Protein AF-A0A350CSB0-F1 (afdb_monomer_lite)

Radius of gyration: 16.74 Å; chains: 1; bounding box: 43×42×42 Å

Secondary structure (DSSP, 8-state):
-------S--EEEEE------S---S-EEEEE---EETTEE-----TT-----TT-----EEGGGSTT--SGGGEEEEEE---SSTT-EEEEEEEEEEEEETTTTEEEEEE--SS-EEEEP-SSSS--TT-EEEPPHHHHHHHHHH-SSGGGEEEEEEEEE-TT---SS-EEEEEEE--TT---------------

pLDDT: mean 72.37, std 17.71, range [29.88, 95.25]

Foldseek 3Di:
DADDPPPDAPFQKWFDDPDDDPPQVDFRKAWADADDDQVDGDTDDDPPDDDGDPPMDGDKDFLVRAPPAPAQQQKKKAKWAAQQDFPDKWWWQKKKKKKAFQVPRDIDMDIDPDHIDIQGDRHYRTDDRVRIGHQDPVRSVVRRVVCVDRRRIMMIMMTTTDPDGRGPGIMTMHMHGHDPPDDDDDDDDDPDDDDD

Structure (mmCIF, N/CA/C/O backbone):
data_AF-A0A350CSB0-F1
#
_entry.id   AF-A0A350CSB0-F1
#
loop_
_atom_site.group_PDB
_atom_site.id
_atom_site.type_symbol
_atom_site.label_atom_id
_atom_site.label_alt_id
_atom_site.label_comp_id
_atom_site.label_asym_id
_atom_site.label_entity_id
_atom_site.label_seq_id
_atom_site.pdbx_PDB_ins_code
_atom_site.Cartn_x
_atom_site.Cartn_y
_atom_site.Cartn_z
_atom_site.occupancy
_atom_site.B_iso_or_equiv
_atom_site.auth_seq_id
_atom_site.auth_comp_id
_atom_site.auth_asym_id
_atom_site.auth_atom_id
_atom_site.pdbx_PDB_model_num
ATOM 1 N N . MET A 1 1 ? 0.607 -15.460 -20.357 1.00 30.78 1 MET A N 1
ATOM 2 C CA . MET A 1 1 ? -0.547 -15.183 -21.255 1.00 30.78 1 MET A CA 1
ATOM 3 C C . MET A 1 1 ? -0.719 -13.671 -21.294 1.00 30.78 1 MET A C 1
ATOM 5 O O . MET A 1 1 ? -0.307 -13.066 -20.316 1.00 30.78 1 MET A O 1
ATOM 9 N N . PRO A 1 2 ? -1.278 -13.043 -22.344 1.00 37.94 2 PRO A N 1
ATOM 10 C CA . PRO A 1 2 ? -1.531 -11.603 -22.299 1.00 37.94 2 PRO A CA 1
ATOM 11 C C . PRO A 1 2 ? -2.512 -11.277 -21.167 1.00 37.94 2 PRO A C 1
ATOM 13 O O . PRO A 1 2 ? -3.558 -11.923 -21.050 1.00 37.94 2 PRO A O 1
ATOM 16 N N . GLY A 1 3 ? -2.157 -10.301 -20.333 1.00 40.56 3 GLY A N 1
ATOM 17 C CA . GLY A 1 3 ? -2.907 -9.980 -19.125 1.00 40.56 3 GLY A CA 1
ATOM 18 C C . GLY A 1 3 ? -4.316 -9.465 -19.398 1.00 40.56 3 GLY A C 1
ATOM 19 O O . GLY A 1 3 ? -4.511 -8.479 -20.109 1.00 40.56 3 GLY A O 1
ATOM 20 N N . THR A 1 4 ? -5.311 -10.126 -18.805 1.00 40.09 4 THR A N 1
ATOM 21 C CA . THR A 1 4 ? -6.691 -9.637 -18.749 1.00 40.09 4 THR A CA 1
ATOM 22 C C . THR A 1 4 ? -6.862 -8.855 -17.451 1.00 40.09 4 THR A C 1
ATOM 24 O O . THR A 1 4 ? -6.935 -9.468 -16.384 1.00 40.09 4 THR A O 1
ATOM 27 N N . GLY A 1 5 ? -6.900 -7.521 -17.536 1.00 45.19 5 GLY A N 1
ATOM 28 C CA . GLY A 1 5 ? -6.952 -6.641 -16.362 1.00 45.19 5 GLY A CA 1
ATOM 29 C C . GLY A 1 5 ? -8.033 -7.040 -15.346 1.00 45.19 5 GLY A C 1
ATOM 30 O O . GLY A 1 5 ? -9.129 -7.458 -15.726 1.00 45.19 5 GLY A O 1
ATOM 31 N N . LEU A 1 6 ? -7.723 -6.890 -14.053 1.00 50.94 6 LEU A N 1
ATOM 32 C CA . LEU A 1 6 ? -8.398 -7.524 -12.899 1.00 50.94 6 LEU A CA 1
ATOM 33 C C . LEU A 1 6 ? -9.885 -7.150 -12.662 1.00 50.94 6 LEU A C 1
ATOM 35 O O . LEU A 1 6 ? -10.471 -7.500 -11.636 1.00 50.94 6 LEU A O 1
ATOM 39 N N . GLY A 1 7 ? -10.523 -6.425 -13.579 1.00 51.19 7 GLY A N 1
ATOM 40 C CA . GLY A 1 7 ? -11.875 -5.899 -13.413 1.00 51.19 7 GLY A CA 1
ATOM 41 C C . GLY A 1 7 ? -11.943 -4.785 -12.362 1.00 51.19 7 GLY A C 1
ATOM 42 O O . GLY A 1 7 ? -10.999 -4.025 -12.157 1.00 51.19 7 GLY A O 1
ATOM 43 N N . ARG A 1 8 ? -13.097 -4.644 -11.699 1.00 53.12 8 ARG A N 1
ATOM 44 C CA . ARG A 1 8 ? -13.330 -3.609 -10.675 1.00 53.12 8 ARG A CA 1
ATOM 45 C C . ARG A 1 8 ? -12.780 -4.023 -9.303 1.00 53.12 8 ARG A C 1
ATOM 47 O O . ARG A 1 8 ? -13.553 -4.301 -8.387 1.00 53.12 8 ARG A O 1
ATOM 54 N N . VAL A 1 9 ? -11.458 -4.022 -9.153 1.00 64.00 9 VAL A N 1
ATOM 55 C CA . VAL A 1 9 ? -10.794 -4.135 -7.841 1.00 64.00 9 VAL A CA 1
ATOM 56 C C . VAL A 1 9 ? -10.877 -2.797 -7.084 1.00 64.00 9 VAL A C 1
ATOM 58 O O . VAL A 1 9 ? -10.983 -1.724 -7.686 1.00 64.00 9 VAL A O 1
ATOM 61 N N . LYS A 1 10 ? -10.866 -2.844 -5.745 1.00 69.06 10 LYS A N 1
ATOM 62 C CA . LYS A 1 10 ? -10.732 -1.661 -4.878 1.00 69.06 10 LYS A CA 1
ATOM 63 C C . LYS A 1 10 ? -9.260 -1.222 -4.817 1.00 69.06 10 LYS A C 1
ATOM 65 O O . LYS A 1 10 ? -8.537 -1.563 -3.888 1.00 69.06 10 LYS A O 1
ATOM 70 N N . THR A 1 11 ? -8.825 -0.496 -5.841 1.00 78.62 11 THR A N 1
ATOM 71 C CA . THR A 1 11 ? -7.496 0.131 -5.919 1.00 78.62 11 THR A CA 1
ATOM 72 C C . THR A 1 11 ? -7.368 1.273 -4.907 1.00 78.62 11 THR A C 1
ATOM 74 O O . THR A 1 11 ? -8.250 2.131 -4.867 1.00 78.62 11 THR A O 1
ATOM 77 N N . LEU A 1 12 ? -6.288 1.294 -4.118 1.00 82.44 12 LEU A N 1
ATOM 78 C CA . LEU A 1 12 ? -5.948 2.391 -3.200 1.00 82.44 12 LEU A CA 1
ATOM 79 C C . LEU A 1 12 ? -5.405 3.608 -3.951 1.00 82.44 12 LEU A C 1
ATOM 81 O O . LEU A 1 12 ? -5.842 4.728 -3.704 1.00 82.44 12 LEU A O 1
ATOM 85 N N . VAL A 1 13 ? -4.461 3.380 -4.864 1.00 79.69 13 VAL A N 1
ATOM 86 C CA . VAL A 1 13 ? -3.856 4.420 -5.699 1.00 79.69 13 VAL A CA 1
ATOM 87 C C . VAL A 1 13 ? -3.491 3.856 -7.068 1.00 79.69 13 VAL A C 1
ATOM 89 O O . VAL A 1 13 ? -3.050 2.709 -7.186 1.00 79.69 13 VAL A O 1
ATOM 92 N N . THR A 1 14 ? -3.705 4.668 -8.100 1.00 78.00 14 THR A N 1
ATOM 93 C CA . THR A 1 14 ? -3.160 4.468 -9.446 1.00 78.00 14 THR A CA 1
ATOM 94 C C . THR A 1 14 ? -2.087 5.519 -9.708 1.00 78.00 14 THR A C 1
ATOM 96 O O . THR A 1 14 ? -2.353 6.698 -9.469 1.00 78.00 14 THR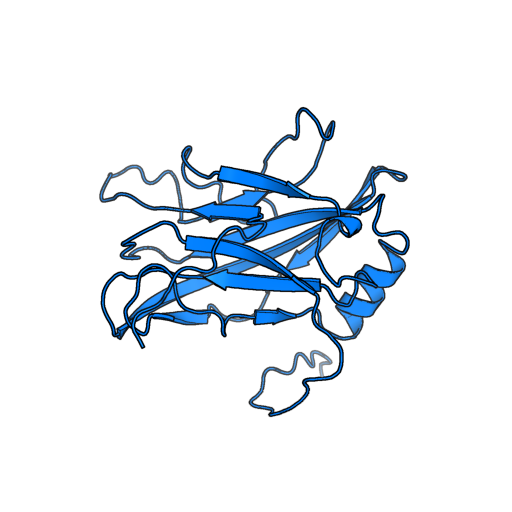 A O 1
ATOM 99 N N . ILE A 1 15 ? -0.930 5.115 -10.222 1.00 74.94 15 ILE A N 1
ATOM 100 C CA . ILE A 1 15 ? 0.161 6.002 -10.662 1.00 74.94 15 ILE A CA 1
ATOM 101 C C . ILE A 1 15 ? 0.259 5.877 -12.184 1.00 74.94 15 ILE A C 1
ATOM 103 O O . ILE A 1 15 ? -0.042 4.812 -12.704 1.00 74.94 15 ILE A O 1
ATOM 107 N N . GLN A 1 16 ? 0.619 6.940 -12.902 1.00 69.38 16 GLN A N 1
ATOM 108 C CA . GLN A 1 16 ? 0.976 6.848 -14.320 1.00 69.38 16 GLN A CA 1
ATOM 109 C C . GLN A 1 16 ? 1.928 7.995 -14.681 1.00 69.38 16 GLN A C 1
ATOM 111 O O . GLN A 1 16 ? 1.474 9.131 -14.808 1.00 69.38 16 GLN A O 1
ATOM 116 N N . ASP A 1 17 ? 3.216 7.719 -14.899 1.00 61.19 17 ASP A N 1
ATOM 117 C CA . ASP A 1 17 ? 4.075 8.669 -15.624 1.00 61.19 17 ASP A CA 1
ATOM 118 C C . ASP A 1 17 ? 3.667 8.704 -17.111 1.00 61.19 17 ASP A C 1
ATOM 120 O O . ASP A 1 17 ? 3.417 7.671 -17.736 1.00 61.19 17 ASP A O 1
ATOM 124 N N . ASN A 1 18 ? 3.570 9.917 -17.659 1.00 53.59 18 ASN A N 1
ATOM 125 C CA . ASN A 1 18 ? 3.280 10.223 -19.062 1.00 53.59 18 ASN A CA 1
ATOM 126 C C . ASN A 1 18 ? 4.346 11.152 -19.706 1.00 53.59 18 ASN A C 1
ATOM 128 O O . ASN A 1 18 ? 4.102 11.727 -20.770 1.00 53.59 18 ASN A O 1
ATOM 132 N N . GLY A 1 19 ? 5.546 11.253 -19.121 1.00 53.72 19 GLY A N 1
ATOM 133 C CA . GLY A 1 19 ? 6.808 11.368 -19.860 1.00 53.72 19 GLY A CA 1
ATOM 134 C C . GLY A 1 19 ? 7.591 12.696 -19.832 1.00 53.72 19 GLY A C 1
ATOM 135 O O . GLY A 1 19 ? 7.071 13.786 -20.061 1.00 53.72 19 GLY A O 1
ATOM 136 N N . ASN A 1 20 ? 8.920 12.546 -19.733 1.00 49.69 20 ASN A N 1
ATOM 137 C CA . ASN A 1 20 ? 9.981 13.364 -20.358 1.00 49.69 20 ASN A CA 1
ATOM 138 C C . ASN A 1 20 ? 10.029 14.894 -20.108 1.00 49.69 20 ASN A C 1
ATOM 140 O O . ASN A 1 20 ? 10.661 15.622 -20.880 1.00 49.69 20 ASN A O 1
ATOM 144 N N . GLY A 1 21 ? 9.428 15.409 -19.033 1.00 50.56 21 GLY A N 1
ATOM 145 C CA . GLY A 1 21 ? 9.598 16.803 -18.597 1.00 50.56 21 GLY A CA 1
ATOM 146 C C . GLY A 1 21 ? 10.855 17.023 -17.742 1.00 50.56 21 GLY A C 1
ATOM 147 O O . GLY A 1 21 ? 11.188 16.196 -16.905 1.00 50.56 21 GLY A O 1
ATOM 148 N N . SER A 1 22 ? 11.532 18.176 -17.861 1.00 46.16 22 SER A N 1
ATOM 149 C CA . SER A 1 22 ? 12.691 18.536 -17.007 1.00 46.16 22 SER A CA 1
ATOM 150 C C . SER A 1 22 ? 12.302 19.062 -15.608 1.00 46.16 22 SER A C 1
ATOM 152 O O . SER A 1 22 ? 13.009 19.896 -15.036 1.00 46.16 22 SER A O 1
ATOM 154 N N . ARG A 1 23 ? 11.119 18.664 -15.145 1.00 51.00 23 ARG A N 1
ATOM 155 C CA . ARG A 1 23 ? 10.454 18.976 -13.879 1.00 51.00 23 ARG A CA 1
ATOM 156 C C . ARG A 1 23 ? 9.514 17.804 -13.608 1.00 51.00 23 ARG A C 1
ATOM 158 O O . ARG A 1 23 ? 8.378 17.822 -14.079 1.00 51.00 23 ARG A O 1
ATOM 165 N N . GLN A 1 24 ? 10.060 16.733 -13.034 1.00 51.62 24 GLN A N 1
ATOM 166 C CA . GLN A 1 24 ? 9.300 15.527 -12.679 1.00 51.62 24 GLN A CA 1
ATOM 167 C C . GLN A 1 24 ? 8.699 15.644 -11.270 1.00 51.62 24 GLN A C 1
ATOM 169 O O . GLN A 1 24 ? 7.705 14.986 -10.990 1.00 51.62 24 GLN A O 1
ATOM 174 N N . ASP A 1 25 ? 9.280 16.515 -10.438 1.00 46.00 25 ASP A N 1
ATOM 175 C CA . ASP A 1 25 ? 8.728 17.193 -9.264 1.00 46.00 25 ASP A CA 1
ATOM 176 C C . ASP A 1 25 ? 7.936 16.322 -8.237 1.00 46.00 25 ASP A C 1
ATOM 178 O O . ASP A 1 25 ? 6.969 16.823 -7.663 1.00 46.00 25 ASP A O 1
ATOM 182 N N . ASP A 1 26 ? 8.253 15.061 -7.888 1.00 46.19 26 ASP A N 1
ATOM 183 C CA . ASP A 1 26 ? 9.333 14.126 -8.288 1.00 46.19 26 ASP A CA 1
ATOM 184 C C . ASP A 1 26 ? 8.954 12.658 -7.925 1.00 46.19 26 ASP A C 1
ATOM 186 O O . ASP A 1 26 ? 8.216 12.439 -6.964 1.00 46.19 26 ASP A O 1
ATOM 190 N N . LEU A 1 27 ? 9.542 11.669 -8.632 1.00 53.94 27 LEU A N 1
ATOM 191 C CA . LEU A 1 27 ? 9.421 10.193 -8.466 1.00 53.94 27 LEU A CA 1
ATOM 192 C C . LEU A 1 27 ? 8.019 9.593 -8.718 1.00 53.94 27 LEU A C 1
ATOM 194 O O . LEU A 1 27 ? 7.001 10.144 -8.302 1.00 53.94 27 LEU A O 1
ATOM 198 N N . GLU A 1 28 ? 7.964 8.410 -9.346 1.00 65.25 28 GLU A N 1
ATOM 199 C CA . GLU A 1 28 ? 6.720 7.660 -9.596 1.00 65.25 28 GLU A CA 1
ATOM 200 C C . GLU A 1 28 ? 6.114 7.140 -8.299 1.00 65.25 28 GLU A C 1
ATOM 202 O O . GLU A 1 28 ? 6.297 5.989 -7.911 1.00 65.25 28 GLU A O 1
ATOM 207 N N . SER A 1 29 ? 5.413 8.020 -7.603 1.00 68.25 29 SER A N 1
ATOM 208 C CA . SER A 1 29 ? 4.981 7.812 -6.236 1.00 68.25 29 SER A CA 1
ATOM 209 C C . SER A 1 29 ? 3.490 8.082 -6.103 1.00 68.25 29 SER A C 1
ATOM 211 O O . SER A 1 29 ? 2.919 8.999 -6.692 1.00 68.25 29 SER A O 1
ATOM 213 N N . GLY A 1 30 ? 2.822 7.230 -5.339 1.00 76.94 30 GLY A N 1
ATOM 214 C CA . GLY A 1 30 ? 1.379 7.276 -5.175 1.00 76.94 30 GLY A CA 1
ATOM 215 C C . GLY A 1 30 ? 1.046 6.874 -3.763 1.00 76.94 30 GLY A C 1
ATOM 216 O O . GLY A 1 30 ? 1.479 5.822 -3.301 1.00 76.94 30 GLY A O 1
ATOM 217 N N . CYS A 1 31 ? 0.304 7.720 -3.058 1.00 79.12 31 CYS A N 1
ATOM 218 C CA . CYS A 1 31 ? 0.114 7.566 -1.630 1.00 79.12 31 CYS A CA 1
ATOM 219 C C . CYS A 1 31 ? -1.275 8.033 -1.191 1.00 79.12 31 CYS A C 1
ATOM 221 O O . CYS A 1 31 ? -1.760 9.111 -1.536 1.00 79.12 31 CYS A O 1
ATOM 223 N N . VAL A 1 32 ? -1.890 7.237 -0.328 1.00 80.44 32 VAL A N 1
ATOM 224 C CA . VAL A 1 32 ? -3.122 7.578 0.362 1.00 80.44 32 VAL A CA 1
ATOM 225 C C . VAL A 1 32 ? -2.932 7.337 1.852 1.00 80.44 32 VAL A C 1
ATOM 227 O O . VAL A 1 32 ? -2.892 6.209 2.323 1.00 80.44 32 VAL A O 1
ATOM 230 N N . THR A 1 33 ? -2.842 8.425 2.608 1.00 76.12 33 THR A N 1
ATOM 231 C CA . THR A 1 33 ? -2.940 8.417 4.070 1.00 76.12 33 THR A CA 1
ATOM 232 C C . THR A 1 33 ? -4.291 9.005 4.462 1.00 76.12 33 THR A C 1
ATOM 234 O O . THR A 1 33 ? -4.744 9.968 3.847 1.00 76.12 33 THR A O 1
ATOM 237 N N . TYR A 1 34 ? -4.936 8.457 5.493 1.00 74.19 34 TYR A N 1
ATOM 238 C CA . TYR A 1 34 ? -6.116 9.085 6.081 1.00 74.19 34 TYR A CA 1
ATOM 239 C C . TYR A 1 34 ? -5.731 10.103 7.159 1.00 74.19 34 TYR A C 1
ATOM 241 O O . TYR A 1 34 ? -5.068 9.759 8.139 1.00 74.19 34 TYR A O 1
ATOM 249 N N . ALA A 1 35 ? -6.240 11.325 7.018 1.00 66.56 35 ALA A N 1
ATOM 250 C CA . ALA A 1 35 ? -6.515 12.238 8.122 1.00 66.56 35 ALA A CA 1
ATOM 251 C C . ALA A 1 35 ? -7.716 13.134 7.753 1.00 66.56 35 ALA A C 1
ATOM 253 O O . ALA A 1 35 ? -7.990 13.360 6.571 1.00 66.56 35 ALA A O 1
ATOM 254 N N . GLY A 1 36 ? -8.449 13.621 8.761 1.00 63.50 36 GLY A N 1
ATOM 255 C CA . GLY A 1 36 ? -9.660 14.435 8.578 1.00 63.50 36 GLY A CA 1
ATOM 256 C C . GLY A 1 36 ? -10.968 13.634 8.653 1.00 63.50 36 GLY A C 1
ATOM 257 O O . GLY A 1 36 ? -11.142 12.811 9.554 1.00 63.50 36 GLY A O 1
ATOM 258 N N . ASP A 1 37 ? -11.898 13.914 7.733 1.00 67.25 37 ASP A N 1
ATOM 259 C CA . ASP A 1 37 ? -13.206 13.246 7.577 1.00 67.25 37 ASP A CA 1
ATOM 260 C C . ASP A 1 37 ? -13.182 12.292 6.367 1.00 67.25 37 ASP A C 1
ATOM 262 O O . ASP A 1 37 ? -12.592 12.607 5.335 1.00 67.25 37 ASP A O 1
ATOM 266 N N . LEU A 1 38 ? -13.901 11.168 6.447 1.00 67.00 38 LEU A N 1
ATOM 267 C CA . LEU A 1 38 ? -14.095 10.188 5.367 1.00 67.00 38 LEU A CA 1
ATOM 268 C C . LEU A 1 38 ? -14.631 10.810 4.071 1.00 67.00 38 LEU A C 1
ATOM 270 O O . LEU A 1 38 ? -14.401 10.268 2.992 1.00 67.00 38 LEU A O 1
ATOM 274 N N . LYS A 1 39 ? -15.340 11.940 4.159 1.00 68.44 39 LYS A N 1
ATOM 275 C CA . LYS A 1 39 ? -15.881 12.665 2.997 1.00 68.44 39 LYS A CA 1
ATOM 276 C C . LYS A 1 39 ? -14.904 13.666 2.377 1.00 68.44 39 LYS A C 1
ATOM 278 O O . LYS A 1 39 ? -15.142 14.110 1.258 1.00 68.44 39 LYS A O 1
ATOM 283 N N . SER A 1 40 ? -13.857 14.053 3.102 1.00 66.19 40 SER A N 1
ATOM 284 C CA . SER A 1 40 ? -12.862 15.043 2.677 1.00 66.19 40 SER A CA 1
ATOM 285 C C . SER A 1 40 ? -11.483 14.683 3.248 1.00 66.19 40 SER A C 1
ATOM 287 O O . SER A 1 40 ? -10.952 15.420 4.086 1.00 66.19 40 SER A O 1
ATOM 289 N N . PRO A 1 41 ? -10.915 13.538 2.838 1.00 67.38 41 PRO A N 1
ATOM 290 C CA . PRO A 1 41 ? -9.616 13.085 3.315 1.00 67.38 41 PRO A CA 1
ATOM 291 C C . PRO A 1 41 ? -8.489 14.008 2.841 1.00 67.38 41 PRO A C 1
ATOM 293 O O . PRO A 1 41 ? -8.489 14.465 1.698 1.00 67.38 41 PRO A O 1
ATOM 296 N N . SER A 1 42 ? -7.492 14.242 3.694 1.00 68.50 42 SER A N 1
ATOM 297 C CA . SER A 1 42 ? -6.236 14.866 3.269 1.00 68.50 42 SER A CA 1
ATOM 298 C C . SER A 1 42 ? -5.245 13.801 2.800 1.00 68.50 42 SER A C 1
ATOM 300 O O . SER A 1 42 ? -4.787 12.998 3.613 1.00 68.50 42 SER A O 1
ATOM 302 N N . PHE A 1 43 ? -4.873 13.821 1.522 1.00 73.31 43 PHE A N 1
ATOM 303 C CA . PHE A 1 43 ? -3.822 12.954 0.992 1.00 73.31 43 PHE A CA 1
ATOM 304 C C . PHE A 1 43 ? -2.446 13.582 1.233 1.00 73.31 43 PHE A C 1
ATOM 306 O O . PHE A 1 43 ? -2.227 14.751 0.922 1.00 73.31 43 PHE A O 1
ATOM 313 N N . ALA A 1 44 ? -1.530 12.807 1.809 1.00 74.81 44 ALA A N 1
ATOM 314 C CA . ALA A 1 44 ? -0.141 13.187 2.024 1.00 74.81 44 ALA A CA 1
ATOM 315 C C . ALA A 1 44 ? 0.726 11.926 2.030 1.00 74.81 44 ALA A C 1
ATOM 317 O O . ALA A 1 44 ? 0.323 10.904 2.593 1.00 74.81 44 ALA A O 1
ATOM 318 N N . CYS A 1 45 ? 1.915 12.007 1.439 1.00 75.88 45 CYS A N 1
ATOM 319 C CA . CYS A 1 45 ? 2.860 10.899 1.454 1.00 75.88 45 CYS A CA 1
ATOM 320 C C . CYS A 1 45 ? 3.596 10.835 2.787 1.00 75.88 45 CYS A C 1
ATOM 322 O O . CYS A 1 45 ? 3.753 11.836 3.488 1.00 75.88 45 CYS A O 1
ATOM 324 N N . GLN A 1 46 ? 3.944 9.620 3.190 1.00 77.38 46 GLN A N 1
ATOM 325 C CA . GLN A 1 46 ? 4.523 9.270 4.483 1.00 77.38 46 GLN A CA 1
ATOM 326 C C . GLN A 1 46 ? 5.665 8.276 4.240 1.00 77.38 46 GLN A C 1
ATOM 328 O O . GLN A 1 46 ? 5.865 7.849 3.109 1.00 77.38 46 GLN A O 1
ATOM 333 N N . ALA A 1 47 ? 6.403 7.910 5.292 1.00 75.94 47 ALA A N 1
ATOM 334 C CA . ALA A 1 47 ? 7.522 6.965 5.198 1.00 75.94 47 ALA A CA 1
ATOM 335 C C . ALA A 1 47 ? 8.619 7.376 4.189 1.00 75.94 47 ALA A C 1
ATOM 337 O O . ALA A 1 47 ? 9.217 6.531 3.546 1.00 75.94 47 ALA A O 1
ATOM 338 N N . GLY A 1 48 ? 8.886 8.679 4.043 1.00 70.38 48 GLY A N 1
ATOM 339 C CA . GLY A 1 48 ? 9.938 9.185 3.148 1.00 70.38 48 GLY A CA 1
ATOM 340 C C . GLY A 1 48 ? 9.541 9.297 1.673 1.00 70.38 48 GLY A C 1
ATOM 341 O O . GLY A 1 48 ? 10.238 9.993 0.940 1.00 70.38 48 GLY A O 1
ATOM 342 N N . LEU A 1 49 ? 8.407 8.714 1.269 1.00 74.25 49 LEU A N 1
ATOM 343 C CA . LEU A 1 49 ? 7.886 8.820 -0.093 1.00 74.25 49 LEU A CA 1
ATOM 344 C C . LEU A 1 49 ? 7.723 10.270 -0.555 1.00 74.25 49 LEU A C 1
ATOM 346 O O . LEU A 1 49 ? 7.145 11.103 0.158 1.00 74.25 49 LEU A O 1
ATOM 350 N N . ALA A 1 50 ? 8.134 10.523 -1.796 1.00 70.00 50 ALA A N 1
ATOM 351 C CA . ALA A 1 50 ? 7.743 11.723 -2.520 1.00 70.00 50 ALA A CA 1
ATOM 352 C C . ALA A 1 50 ? 6.236 11.710 -2.841 1.00 70.00 50 ALA A C 1
ATOM 354 O O . ALA A 1 50 ? 5.564 10.683 -2.728 1.00 70.00 50 ALA A O 1
ATOM 355 N N . GLY A 1 51 ? 5.694 12.880 -3.183 1.00 61.31 51 GLY A N 1
ATOM 356 C CA . GLY A 1 51 ? 4.324 13.023 -3.668 1.00 61.31 51 GLY A CA 1
ATOM 357 C C . GLY A 1 51 ? 4.307 13.131 -5.180 1.00 61.31 51 GLY A C 1
ATOM 358 O O . GLY A 1 51 ? 4.641 14.191 -5.697 1.00 61.31 51 GLY A O 1
ATOM 359 N N . GLY A 1 52 ? 3.917 12.053 -5.855 1.00 56.91 52 GLY A N 1
ATOM 360 C CA . GLY A 1 52 ? 3.903 11.990 -7.311 1.00 56.91 52 GLY A CA 1
ATOM 361 C C . GLY A 1 52 ? 2.698 12.676 -7.950 1.00 56.91 52 GLY A C 1
ATOM 362 O O . GLY A 1 52 ? 1.924 13.383 -7.299 1.00 56.91 52 GLY A O 1
ATOM 363 N N . ASP A 1 53 ? 2.579 12.471 -9.262 1.00 57.53 53 ASP A N 1
ATOM 364 C CA . ASP A 1 53 ? 1.797 13.311 -10.169 1.00 57.53 53 ASP A CA 1
ATOM 365 C C . ASP A 1 53 ? 0.347 13.596 -9.725 1.00 57.53 53 ASP A C 1
ATOM 367 O O . ASP A 1 53 ? -0.381 12.758 -9.184 1.00 57.53 53 ASP A O 1
ATOM 371 N N . ASN A 1 54 ? -0.114 14.798 -10.076 1.00 51.56 54 ASN A N 1
ATOM 372 C CA . ASN A 1 54 ? -1.452 15.332 -9.829 1.00 51.56 54 ASN A CA 1
ATOM 373 C C . ASN A 1 54 ? -2.586 14.503 -10.471 1.00 51.56 54 ASN A C 1
ATOM 375 O O . ASN A 1 54 ? -3.760 14.809 -10.250 1.00 51.56 54 ASN A O 1
ATOM 379 N N . GLN A 1 55 ? -2.266 13.483 -11.275 1.00 53.62 55 GLN A N 1
ATOM 380 C CA . GLN A 1 55 ? -3.223 12.534 -11.850 1.00 53.62 55 GLN A CA 1
ATOM 381 C C . GLN A 1 55 ? -3.467 11.285 -10.980 1.00 53.62 55 GLN A C 1
ATOM 383 O O . GLN A 1 55 ? -4.354 10.493 -11.307 1.00 53.62 55 GLN A O 1
ATOM 388 N N . ALA A 1 56 ? -2.756 11.111 -9.859 1.00 64.38 56 ALA A N 1
ATOM 389 C CA . ALA A 1 56 ? -2.931 9.961 -8.974 1.00 64.38 56 ALA A CA 1
ATOM 390 C C . ALA A 1 56 ? -4.363 9.861 -8.398 1.00 64.38 56 ALA A C 1
ATOM 392 O O . ALA A 1 56 ? -4.826 10.720 -7.640 1.00 64.38 56 ALA A O 1
ATOM 393 N N . ILE A 1 57 ? -5.081 8.775 -8.717 1.00 70.75 57 ILE A N 1
ATOM 394 C CA . ILE A 1 57 ? -6.454 8.550 -8.235 1.00 70.75 57 ILE A CA 1
ATOM 395 C C . ILE A 1 57 ? -6.412 7.816 -6.895 1.00 70.75 57 ILE A C 1
ATOM 397 O O . ILE A 1 57 ? -6.501 6.589 -6.825 1.00 70.75 57 ILE A O 1
ATOM 401 N N . ASN A 1 58 ? -6.317 8.594 -5.820 1.00 75.56 58 ASN A N 1
ATOM 402 C CA . ASN A 1 58 ? -6.329 8.089 -4.451 1.00 75.56 58 ASN A CA 1
ATOM 403 C C . ASN A 1 58 ? -7.744 7.731 -3.970 1.00 75.56 58 ASN A C 1
ATOM 405 O O . ASN A 1 58 ? -8.709 8.471 -4.186 1.00 75.56 58 ASN A O 1
ATOM 409 N N . ARG A 1 59 ? -7.875 6.596 -3.278 1.00 77.56 59 ARG A N 1
ATOM 410 C CA . ARG A 1 59 ? -9.131 6.100 -2.705 1.00 77.56 59 ARG A CA 1
ATOM 411 C C . ARG A 1 59 ? -8.916 5.497 -1.327 1.00 77.56 59 ARG A C 1
ATOM 413 O O . ARG A 1 59 ? -7.903 4.867 -1.051 1.00 77.56 59 ARG A O 1
ATOM 420 N N . LEU A 1 60 ? -9.928 5.657 -0.485 1.00 79.00 60 LEU A N 1
ATOM 421 C CA . LEU A 1 60 ? -9.976 5.111 0.865 1.00 79.00 60 LEU A CA 1
ATOM 422 C C . LEU A 1 60 ? -11.102 4.097 0.990 1.00 79.00 60 LEU A C 1
ATOM 424 O O . LEU A 1 60 ? -12.174 4.264 0.404 1.00 79.00 60 LEU A O 1
ATOM 428 N N . TYR A 1 61 ? -10.863 3.095 1.827 1.00 84.50 61 TYR A N 1
ATOM 429 C CA . TYR A 1 61 ? -11.822 2.055 2.173 1.00 84.50 61 TYR A CA 1
ATOM 430 C C . TYR A 1 61 ? -11.680 1.702 3.653 1.00 84.50 61 TYR A C 1
ATOM 432 O O . TYR A 1 61 ? -10.608 1.877 4.237 1.00 84.50 61 TYR A O 1
ATOM 440 N N . LEU A 1 62 ? -12.742 1.177 4.262 1.00 90.31 62 LEU A N 1
ATOM 441 C CA . LEU A 1 62 ? -12.619 0.534 5.569 1.00 90.31 62 LEU A CA 1
ATOM 442 C C . LEU A 1 62 ? -11.960 -0.848 5.424 1.00 90.31 62 LEU A C 1
ATOM 444 O O . LEU A 1 62 ? -11.990 -1.465 4.362 1.00 90.31 62 LEU A O 1
ATOM 448 N N . ALA A 1 63 ? -11.414 -1.411 6.495 1.00 90.81 63 ALA A N 1
ATOM 449 C CA . ALA A 1 63 ? -10.942 -2.792 6.461 1.00 90.81 63 ALA A CA 1
ATOM 450 C C . ALA A 1 63 ? -12.125 -3.761 6.232 1.00 90.81 63 ALA A C 1
ATOM 452 O O . ALA A 1 63 ? -12.001 -4.747 5.511 1.00 90.81 63 ALA A O 1
ATOM 453 N N . SER A 1 64 ? -13.320 -3.423 6.738 1.00 91.31 64 SER A N 1
ATOM 454 C CA . SER A 1 64 ? -14.566 -4.161 6.469 1.00 91.31 64 SER A CA 1
ATOM 455 C C . SER A 1 64 ? -15.054 -4.084 5.015 1.00 91.31 64 SER A C 1
ATOM 457 O O . SER A 1 64 ? -15.962 -4.820 4.640 1.00 91.31 64 SER A O 1
ATOM 459 N N . ASP A 1 65 ? -14.496 -3.184 4.201 1.00 89.94 65 ASP A N 1
ATOM 460 C CA . ASP A 1 65 ? -14.813 -3.056 2.776 1.00 89.94 65 ASP A CA 1
ATOM 461 C C . ASP A 1 65 ? -14.053 -4.066 1.896 1.00 89.94 65 ASP A C 1
ATOM 463 O O . ASP A 1 65 ? -14.367 -4.185 0.703 1.00 89.94 65 ASP A O 1
ATOM 467 N N . ILE A 1 66 ? -13.056 -4.763 2.451 1.00 87.62 66 ILE A N 1
ATOM 468 C CA . ILE A 1 66 ? -12.202 -5.721 1.743 1.00 87.62 66 ILE A CA 1
ATOM 469 C C . ILE A 1 66 ? -12.865 -7.101 1.772 1.00 87.62 66 ILE A C 1
ATOM 471 O O . ILE A 1 66 ? -13.104 -7.693 2.826 1.00 87.62 66 ILE A O 1
ATOM 475 N N . ALA A 1 67 ? -13.169 -7.635 0.588 1.00 86.06 67 ALA A N 1
ATOM 476 C CA . ALA A 1 67 ? -13.865 -8.908 0.456 1.00 86.06 67 ALA A CA 1
ATOM 477 C C . ALA A 1 67 ? -13.029 -10.064 1.034 1.00 86.06 67 ALA A C 1
ATOM 479 O O . ALA A 1 67 ? -11.928 -10.346 0.572 1.00 86.06 67 ALA A O 1
ATOM 480 N N . GLY A 1 68 ? -13.585 -10.764 2.026 1.00 85.62 68 GLY A N 1
ATOM 481 C CA . GLY A 1 68 ? -12.933 -11.906 2.670 1.00 85.62 68 GLY A CA 1
ATOM 482 C C . GLY A 1 68 ? -11.969 -11.558 3.806 1.00 85.62 68 GLY A C 1
ATOM 483 O O . GLY A 1 68 ? -11.433 -12.491 4.400 1.00 85.62 68 GLY A O 1
ATOM 484 N N . LEU A 1 69 ? -11.780 -10.276 4.146 1.00 89.56 69 LEU A N 1
ATOM 485 C CA . LEU A 1 69 ? -10.983 -9.888 5.308 1.00 89.56 69 LEU A CA 1
ATOM 486 C C . LEU A 1 69 ? -11.770 -10.141 6.600 1.00 89.56 69 LEU A C 1
ATOM 488 O O . LEU A 1 69 ? -12.832 -9.563 6.820 1.00 89.56 69 LEU A O 1
ATOM 492 N N . THR A 1 70 ? -11.246 -11.013 7.459 1.00 90.69 70 THR A N 1
ATOM 493 C CA . THR A 1 70 ? -11.837 -11.342 8.770 1.00 90.69 70 THR A CA 1
ATOM 494 C C . THR A 1 70 ? -11.057 -10.755 9.943 1.00 90.69 70 THR A C 1
ATOM 496 O O . THR A 1 70 ? -11.616 -10.593 11.024 1.00 90.69 70 THR A O 1
ATOM 499 N N . GLN A 1 71 ? -9.780 -10.435 9.731 1.00 92.12 71 GLN A N 1
ATOM 500 C CA . GLN A 1 71 ? -8.815 -9.965 10.723 1.00 92.12 71 GLN A CA 1
ATOM 501 C C . GLN A 1 71 ? -7.823 -9.016 10.033 1.00 92.12 71 GLN A C 1
ATOM 503 O O . GLN A 1 71 ? -7.519 -9.206 8.857 1.00 92.12 71 GLN A O 1
ATOM 508 N N . ALA A 1 72 ? -7.320 -7.994 10.729 1.00 91.31 72 ALA A N 1
ATOM 509 C CA . ALA A 1 72 ? -6.427 -6.995 10.132 1.00 91.31 72 ALA A CA 1
ATOM 510 C C . ALA A 1 72 ? -5.024 -7.554 9.821 1.00 91.31 72 ALA A C 1
ATOM 512 O O . ALA A 1 72 ? -4.366 -7.079 8.905 1.00 91.31 72 ALA A O 1
ATOM 513 N N . GLY A 1 73 ? -4.590 -8.604 10.520 1.00 89.75 73 GLY A N 1
ATOM 514 C CA . GLY A 1 73 ? -3.354 -9.329 10.215 1.00 89.75 73 GLY A CA 1
ATOM 515 C C . GLY A 1 73 ? -3.405 -10.153 8.924 1.00 89.75 73 GLY A C 1
ATOM 516 O O . GLY A 1 73 ? -2.370 -10.595 8.451 1.00 89.75 73 GLY A O 1
ATOM 517 N N . ASN A 1 74 ? -4.585 -10.329 8.320 1.00 89.25 74 ASN A N 1
ATOM 518 C CA . ASN A 1 74 ? -4.756 -11.014 7.034 1.00 89.25 74 ASN A CA 1
ATOM 519 C C . ASN A 1 74 ? -4.671 -10.051 5.832 1.00 89.25 74 ASN A C 1
ATOM 521 O O . ASN A 1 74 ? -5.039 -10.428 4.716 1.00 89.25 74 ASN A O 1
ATOM 525 N N . LEU A 1 75 ? -4.267 -8.798 6.054 1.00 89.25 75 LEU A N 1
ATOM 526 C CA . LEU A 1 75 ? -4.075 -7.816 4.992 1.00 89.25 75 LEU A CA 1
ATOM 527 C C . LEU A 1 75 ? -2.849 -8.165 4.147 1.00 89.25 75 LEU A C 1
ATOM 529 O O . LEU A 1 75 ? -1.811 -8.564 4.670 1.00 89.25 75 LEU A O 1
ATOM 533 N N . ALA A 1 76 ? -2.967 -7.934 2.844 1.00 85.38 76 ALA A N 1
ATOM 534 C CA . ALA A 1 76 ? -1.822 -7.902 1.951 1.00 85.38 76 ALA A CA 1
ATOM 535 C C . ALA A 1 76 ? -1.969 -6.784 0.922 1.00 85.38 76 ALA A C 1
ATOM 537 O O . ALA A 1 76 ? -3.071 -6.508 0.438 1.00 85.38 76 ALA A O 1
ATOM 538 N N . LEU A 1 77 ? -0.845 -6.157 0.602 1.00 87.19 77 LEU A N 1
ATOM 539 C CA . LEU A 1 77 ? -0.699 -5.214 -0.497 1.00 87.19 77 LEU A CA 1
ATOM 540 C C . LEU A 1 77 ? -0.395 -6.012 -1.767 1.00 87.19 77 LEU A C 1
ATOM 542 O O . LEU A 1 77 ? 0.318 -7.012 -1.712 1.00 87.19 77 LEU A O 1
ATOM 546 N N . VAL A 1 78 ? -0.890 -5.557 -2.912 1.00 84.88 78 VAL A N 1
ATOM 547 C CA . VAL A 1 78 ? -0.471 -6.095 -4.209 1.00 84.88 78 VAL A CA 1
ATOM 548 C C . VAL A 1 78 ? -0.217 -4.956 -5.180 1.00 84.88 78 VAL A C 1
ATOM 550 O O . VAL A 1 78 ? -1.043 -4.046 -5.318 1.00 84.88 78 VAL A O 1
ATOM 553 N N . VAL A 1 79 ? 0.929 -5.032 -5.851 1.00 83.56 79 VAL A N 1
ATOM 554 C CA . VAL A 1 79 ? 1.399 -4.054 -6.833 1.00 83.56 79 VAL A CA 1
ATOM 555 C C . VAL A 1 79 ? 1.275 -4.655 -8.232 1.00 83.56 79 VAL A C 1
ATOM 557 O O . VAL A 1 79 ? 1.991 -5.593 -8.574 1.00 83.56 79 VAL A O 1
ATOM 560 N N . ASN A 1 80 ? 0.384 -4.106 -9.063 1.00 80.38 80 ASN A N 1
ATOM 561 C CA . ASN A 1 80 ? 0.399 -4.395 -10.500 1.00 80.38 80 ASN A CA 1
ATOM 562 C C . ASN A 1 80 ? 1.220 -3.340 -11.231 1.00 80.38 80 ASN A C 1
ATOM 564 O O . ASN A 1 80 ? 0.921 -2.150 -11.104 1.00 80.38 80 ASN A O 1
ATOM 568 N N . ILE A 1 81 ? 2.147 -3.799 -12.066 1.00 78.00 81 ILE A N 1
ATOM 569 C CA . ILE A 1 81 ? 2.860 -2.973 -13.045 1.00 78.00 81 ILE A CA 1
ATOM 570 C C . ILE A 1 81 ? 2.348 -3.230 -14.471 1.00 78.00 81 ILE A C 1
ATOM 572 O O . ILE A 1 81 ? 1.729 -4.270 -14.734 1.00 78.00 81 ILE A O 1
ATOM 576 N N . SER A 1 82 ? 2.570 -2.284 -15.390 1.00 75.62 82 SER A N 1
ATOM 577 C CA . SER A 1 82 ? 2.083 -2.372 -16.773 1.00 75.62 82 SER A CA 1
ATOM 578 C C . SER A 1 82 ? 3.078 -1.797 -17.791 1.00 75.62 82 SER A C 1
ATOM 580 O O . SER A 1 82 ? 2.783 -0.827 -18.492 1.00 75.62 82 SER A O 1
ATOM 582 N N . GLU A 1 83 ? 4.213 -2.465 -17.963 1.00 66.00 83 GLU A N 1
ATOM 583 C CA . GLU A 1 83 ? 5.341 -1.994 -18.781 1.00 66.00 83 GLU A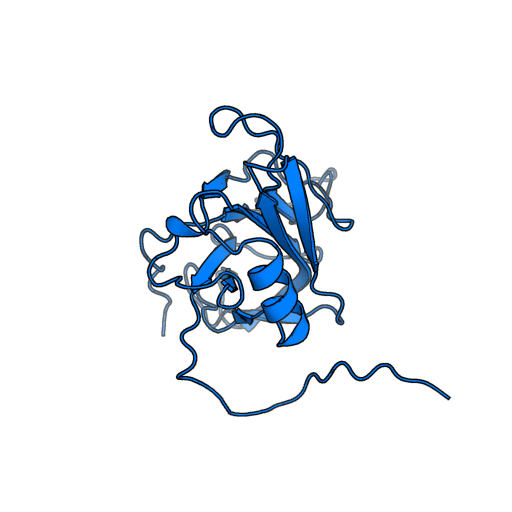 CA 1
ATOM 584 C C . GLU A 1 83 ? 5.159 -2.113 -20.311 1.00 66.00 83 GLU A C 1
ATOM 586 O O . GLU A 1 83 ? 6.042 -1.764 -21.096 1.00 66.00 83 GLU A O 1
ATOM 591 N N . GLY A 1 84 ? 4.030 -2.641 -20.793 1.00 62.62 84 GLY A N 1
ATOM 592 C CA . GLY A 1 84 ? 3.635 -2.557 -22.208 1.00 62.62 84 GLY A CA 1
ATOM 593 C C . GLY A 1 84 ? 4.438 -3.399 -23.201 1.00 62.62 84 GLY A C 1
ATOM 594 O O . GLY A 1 84 ? 4.039 -3.522 -24.365 1.00 62.62 84 GLY A O 1
ATOM 595 N N . ARG A 1 85 ? 5.560 -3.985 -22.773 1.00 66.44 85 ARG A N 1
ATOM 596 C CA . ARG A 1 85 ? 6.419 -4.879 -23.553 1.00 66.44 85 ARG A CA 1
ATOM 597 C C . ARG A 1 85 ? 6.952 -6.005 -22.658 1.00 66.44 85 ARG A C 1
ATOM 599 O O . ARG A 1 85 ? 7.405 -5.724 -21.553 1.00 66.44 85 ARG A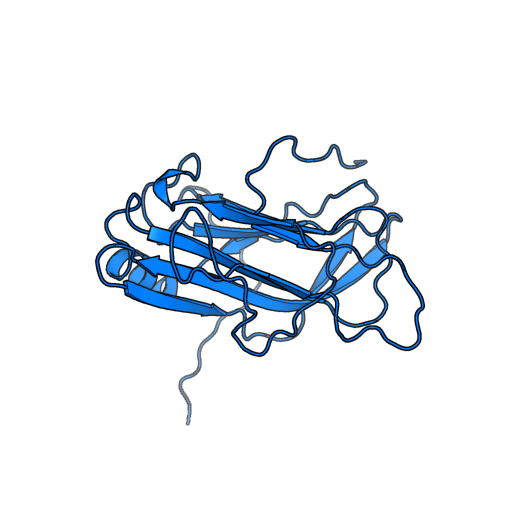 O 1
ATOM 606 N N . PRO A 1 86 ? 6.957 -7.267 -23.129 1.00 65.06 86 PRO A N 1
ATOM 607 C CA . PRO A 1 86 ? 7.549 -8.367 -22.373 1.00 65.06 86 PRO A CA 1
ATOM 608 C C . PRO A 1 86 ? 9.036 -8.125 -22.090 1.00 65.06 86 PRO A C 1
ATOM 610 O O . PRO A 1 86 ? 9.786 -7.799 -23.013 1.00 65.06 86 PRO A O 1
ATOM 613 N N . GLY A 1 87 ? 9.465 -8.369 -20.850 1.00 67.56 87 GLY A N 1
ATOM 614 C CA . GLY A 1 87 ? 10.876 -8.291 -20.446 1.00 67.56 87 GLY A CA 1
ATOM 615 C C . GLY A 1 87 ? 11.353 -6.905 -20.004 1.00 67.56 87 GLY A C 1
ATOM 616 O O . GLY A 1 87 ? 12.529 -6.757 -19.683 1.00 67.56 87 GLY A O 1
ATOM 617 N N . ASN A 1 88 ? 10.459 -5.920 -19.962 1.00 74.19 88 ASN A N 1
ATOM 618 C CA . ASN A 1 88 ? 10.666 -4.691 -19.207 1.00 74.19 88 ASN A CA 1
ATOM 619 C C . ASN A 1 88 ? 10.467 -4.944 -17.696 1.00 74.19 88 ASN A C 1
ATOM 621 O O . ASN A 1 88 ? 9.718 -5.847 -17.300 1.00 74.19 88 ASN A O 1
ATOM 625 N N . THR A 1 89 ? 11.115 -4.128 -16.862 1.00 76.19 89 THR A N 1
ATOM 626 C CA . THR A 1 89 ? 11.077 -4.216 -15.396 1.00 76.19 89 THR A CA 1
ATOM 627 C C . THR A 1 89 ? 10.929 -2.836 -14.753 1.00 76.19 89 THR A C 1
ATOM 629 O O . THR A 1 89 ? 11.494 -1.859 -15.241 1.00 76.19 89 THR A O 1
ATOM 632 N N . LEU A 1 90 ? 10.215 -2.770 -13.626 1.00 78.69 90 LEU A N 1
ATOM 633 C CA . LEU A 1 90 ? 10.182 -1.612 -12.728 1.00 78.69 90 LEU A CA 1
ATOM 634 C C . LEU A 1 90 ? 10.870 -1.946 -11.411 1.00 78.69 90 LEU A C 1
ATOM 636 O O . LEU A 1 90 ? 10.609 -2.993 -10.826 1.00 78.69 90 LEU A O 1
ATOM 640 N N . THR A 1 91 ? 11.703 -1.043 -10.903 1.00 83.31 91 THR A N 1
ATOM 641 C CA . THR A 1 91 ? 12.317 -1.195 -9.580 1.00 83.31 91 THR A CA 1
ATOM 642 C C . THR A 1 91 ? 11.459 -0.484 -8.537 1.00 83.31 91 THR A C 1
ATOM 644 O O . THR A 1 91 ? 11.439 0.744 -8.491 1.00 83.31 91 THR A O 1
ATOM 647 N N . LEU A 1 92 ? 10.750 -1.241 -7.700 1.00 84.62 92 LEU A N 1
ATOM 648 C CA . LEU A 1 92 ? 10.038 -0.727 -6.528 1.00 84.62 92 LEU A CA 1
ATOM 649 C C . LEU A 1 92 ? 11.071 -0.345 -5.461 1.00 84.62 92 LEU A C 1
ATOM 651 O O . LEU A 1 92 ? 11.800 -1.214 -4.989 1.00 84.62 92 LEU A O 1
ATOM 655 N N . THR A 1 93 ? 11.156 0.935 -5.094 1.00 83.94 93 THR A N 1
ATOM 656 C CA . THR A 1 93 ? 12.095 1.402 -4.057 1.00 83.94 93 THR A CA 1
ATOM 657 C C . THR A 1 93 ? 11.465 1.399 -2.674 1.00 83.94 93 THR A C 1
ATOM 659 O O . THR A 1 93 ? 12.152 1.132 -1.698 1.00 83.94 93 THR A O 1
ATOM 662 N N . ASP A 1 94 ? 10.163 1.678 -2.590 1.00 84.94 94 ASP A N 1
ATOM 663 C CA . ASP A 1 94 ? 9.467 1.874 -1.323 1.00 84.94 94 ASP A CA 1
ATOM 664 C C . ASP A 1 94 ? 7.994 1.449 -1.438 1.00 84.94 94 ASP A C 1
ATOM 666 O O . ASP A 1 94 ? 7.324 1.688 -2.449 1.00 84.94 94 ASP A O 1
ATOM 670 N N . LEU A 1 95 ? 7.454 0.872 -0.363 1.00 87.19 95 LEU A N 1
ATOM 671 C CA . LEU A 1 95 ? 6.050 0.470 -0.239 1.00 87.19 95 LEU A CA 1
ATOM 672 C C . LEU A 1 95 ? 5.598 0.634 1.221 1.00 87.19 95 LEU A C 1
ATOM 674 O O . LEU A 1 95 ? 6.352 0.331 2.144 1.00 87.19 95 LEU A O 1
ATOM 678 N N . TYR A 1 96 ? 4.362 1.079 1.460 1.00 88.31 96 TYR A N 1
ATOM 679 C CA . TYR A 1 96 ? 3.786 1.111 2.808 1.00 88.31 96 TYR A CA 1
ATOM 680 C C . TYR A 1 96 ? 2.287 0.791 2.850 1.00 88.31 96 TYR A C 1
ATOM 682 O O . TYR A 1 96 ? 1.530 1.075 1.919 1.00 88.31 96 TYR A O 1
ATOM 690 N N . LEU A 1 97 ? 1.854 0.272 4.000 1.00 89.50 97 LEU A N 1
ATOM 691 C CA . LEU A 1 97 ? 0.463 0.157 4.438 1.00 89.50 97 LEU A CA 1
ATOM 692 C C . LEU A 1 97 ? 0.266 1.064 5.653 1.00 89.50 97 LEU A C 1
ATOM 694 O O . LEU A 1 97 ? 1.065 1.043 6.587 1.00 89.50 97 LEU A O 1
ATOM 698 N N . SER A 1 98 ? -0.824 1.824 5.696 1.00 89.88 98 SER A N 1
ATOM 699 C CA . SER A 1 98 ? -1.237 2.533 6.909 1.00 89.88 98 SER A CA 1
ATOM 700 C C . SER A 1 98 ? -2.607 2.069 7.372 1.00 89.88 98 SER A C 1
ATOM 702 O O . SER A 1 98 ? -3.567 2.091 6.600 1.00 89.88 98 SER A O 1
ATOM 704 N N . LEU A 1 99 ? -2.707 1.734 8.653 1.00 91.75 99 LEU A N 1
ATOM 705 C CA . LEU A 1 99 ? -3.976 1.540 9.340 1.00 91.75 99 LEU A CA 1
ATOM 706 C C . LEU A 1 99 ? -4.297 2.804 10.127 1.00 91.75 99 LEU A C 1
ATOM 708 O O . LEU A 1 99 ? -3.463 3.297 10.888 1.00 91.75 99 LEU A O 1
ATOM 712 N N . TYR A 1 100 ? -5.515 3.312 9.992 1.00 92.00 100 TYR A N 1
ATOM 713 C CA . TYR A 1 100 ? -6.000 4.428 10.794 1.00 92.00 100 TYR A CA 1
ATOM 714 C C . TYR A 1 100 ? -7.280 4.046 11.535 1.00 92.00 100 TYR A C 1
ATOM 716 O O . TYR A 1 100 ? -8.221 3.524 10.942 1.00 92.00 100 TYR A O 1
ATOM 724 N N . ARG A 1 101 ? -7.339 4.346 12.831 1.00 91.94 101 ARG A N 1
ATOM 725 C CA . ARG A 1 101 ? -8.503 4.114 13.688 1.00 91.94 101 ARG A CA 1
ATOM 726 C C . ARG A 1 101 ? -9.375 5.356 13.787 1.00 91.94 101 ARG A C 1
ATOM 728 O O . ARG A 1 101 ? -8.958 6.364 14.357 1.00 91.94 101 ARG A O 1
ATOM 735 N N . THR A 1 102 ? -10.614 5.269 13.308 1.00 89.62 102 THR A N 1
ATOM 736 C CA . THR A 1 102 ? -11.577 6.380 13.386 1.00 89.62 102 THR A CA 1
ATOM 737 C C . THR A 1 102 ? -12.117 6.623 14.793 1.00 89.62 102 THR A C 1
ATOM 739 O O . THR A 1 102 ? -12.565 7.731 15.075 1.00 89.62 102 THR A O 1
ATOM 742 N N . ASP A 1 103 ? -12.042 5.631 15.683 1.00 91.50 103 ASP A N 1
ATOM 743 C CA . ASP A 1 103 ? -12.535 5.715 17.059 1.00 91.50 103 ASP A CA 1
ATOM 744 C C . ASP A 1 103 ? -11.517 6.331 18.035 1.00 91.50 103 ASP A C 1
ATOM 746 O O . ASP A 1 103 ? -11.911 7.069 18.936 1.00 91.50 103 ASP A O 1
ATOM 750 N N . THR A 1 104 ? -10.217 6.077 17.845 1.00 90.56 104 THR A N 1
ATOM 751 C CA . THR A 1 104 ? -9.145 6.635 18.694 1.00 90.56 104 THR A CA 1
ATOM 752 C C . THR A 1 104 ? -8.335 7.760 18.044 1.00 90.56 104 THR A C 1
ATOM 754 O O . THR A 1 104 ? -7.517 8.369 18.732 1.00 90.56 104 THR A O 1
ATOM 757 N N . ASN A 1 105 ? -8.544 8.059 16.752 1.00 87.81 105 ASN A N 1
ATOM 758 C CA . ASN A 1 105 ? -7.727 9.003 15.968 1.00 87.81 105 ASN A CA 1
ATOM 759 C C . ASN A 1 105 ? -6.222 8.658 16.023 1.00 87.81 105 ASN A C 1
ATOM 761 O O . ASN A 1 105 ? -5.353 9.518 16.163 1.00 87.81 105 ASN A O 1
ATOM 765 N N . GLN A 1 106 ? -5.914 7.361 15.970 1.00 90.00 106 GLN A N 1
ATOM 766 C CA . GLN A 1 106 ? -4.547 6.842 15.959 1.00 90.00 106 GLN A CA 1
ATOM 767 C C . GLN A 1 106 ? -4.216 6.244 14.596 1.00 90.00 106 GLN A C 1
ATOM 769 O O . GLN A 1 106 ? -5.096 5.781 13.870 1.00 90.00 106 GLN A O 1
ATOM 774 N N . ARG A 1 107 ? -2.921 6.194 14.278 1.00 89.19 107 ARG A N 1
ATOM 775 C CA . ARG A 1 107 ? -2.393 5.625 13.038 1.00 89.19 107 ARG A CA 1
ATOM 776 C C . ARG A 1 107 ? -1.240 4.669 13.332 1.00 89.19 107 ARG A C 1
ATOM 778 O O . ARG A 1 107 ? -0.401 4.967 14.177 1.00 89.19 107 ARG A O 1
ATOM 785 N N . MET A 1 108 ? -1.186 3.574 12.588 1.00 90.31 108 MET A N 1
ATOM 786 C CA . MET A 1 108 ? -0.070 2.635 12.510 1.00 90.31 108 MET A CA 1
ATOM 787 C C . MET A 1 108 ? 0.391 2.564 11.051 1.00 90.31 108 MET A C 1
ATOM 789 O O . MET A 1 108 ? -0.427 2.696 10.140 1.00 90.31 108 MET A O 1
ATOM 793 N N . ILE A 1 109 ? 1.694 2.413 10.827 1.00 89.62 109 ILE A N 1
ATOM 794 C CA . ILE A 1 109 ? 2.298 2.298 9.496 1.00 89.62 109 ILE A CA 1
ATOM 795 C C . ILE A 1 109 ? 3.193 1.061 9.501 1.00 89.62 109 ILE A C 1
ATOM 797 O O . ILE A 1 109 ? 3.922 0.845 10.467 1.00 89.62 109 ILE A O 1
ATOM 801 N N . PHE A 1 110 ? 3.125 0.294 8.420 1.00 89.69 110 PHE A N 1
ATOM 802 C CA . PHE A 1 110 ? 4.045 -0.781 8.070 1.00 89.69 110 PHE A CA 1
ATOM 803 C C . PHE A 1 110 ? 4.723 -0.390 6.759 1.00 89.69 110 PHE A C 1
ATOM 805 O O . PHE A 1 110 ? 4.044 0.074 5.842 1.00 89.69 110 PHE A O 1
ATOM 812 N N . THR A 1 111 ? 6.037 -0.549 6.681 1.00 86.19 111 THR A N 1
ATOM 813 C CA . THR A 1 111 ? 6.857 -0.216 5.511 1.00 86.19 111 THR A CA 1
ATOM 814 C C . THR A 1 111 ? 7.573 -1.461 5.024 1.00 86.19 111 THR A C 1
ATOM 816 O O . THR A 1 111 ? 7.952 -2.299 5.834 1.00 86.19 111 THR A O 1
ATOM 819 N N . TYR A 1 112 ? 7.777 -1.547 3.717 1.00 82.69 112 TYR A N 1
ATOM 820 C CA . TYR A 1 112 ? 8.841 -2.347 3.134 1.00 82.69 112 TYR A CA 1
ATOM 821 C C . TYR A 1 112 ? 10.166 -1.617 3.387 1.00 82.69 112 TYR A C 1
ATOM 823 O O . TYR A 1 112 ? 10.280 -0.445 3.029 1.00 82.69 112 TYR A O 1
ATOM 831 N N . ASP A 1 113 ? 11.110 -2.270 4.062 1.00 72.94 113 ASP A N 1
ATOM 832 C CA . ASP A 1 113 ? 12.417 -1.722 4.456 1.00 72.94 113 ASP A CA 1
ATOM 833 C C . ASP A 1 113 ? 13.618 -2.552 3.950 1.00 72.94 113 ASP A C 1
ATOM 835 O O . ASP A 1 113 ? 14.757 -2.301 4.349 1.00 72.94 113 ASP A O 1
ATOM 839 N N . ASP A 1 114 ? 13.360 -3.501 3.045 1.00 77.44 114 ASP A N 1
ATOM 840 C CA . ASP A 1 114 ? 14.357 -4.298 2.318 1.00 77.44 114 ASP A CA 1
ATOM 841 C C . ASP A 1 114 ? 14.927 -3.552 1.083 1.00 77.44 114 ASP A C 1
ATOM 843 O O . ASP A 1 114 ? 14.489 -2.457 0.721 1.00 77.44 114 ASP A O 1
ATOM 847 N N . ASP A 1 115 ? 15.924 -4.156 0.422 1.00 82.19 115 ASP A N 1
ATOM 848 C CA . ASP A 1 115 ? 16.533 -3.640 -0.814 1.00 82.19 115 ASP A CA 1
ATOM 849 C C . ASP A 1 115 ? 15.503 -3.458 -1.961 1.00 82.19 115 ASP A C 1
ATOM 851 O O . ASP A 1 115 ? 14.566 -4.248 -2.072 1.00 82.19 115 ASP A O 1
ATOM 855 N N . PRO A 1 116 ? 15.687 -2.484 -2.881 1.00 84.50 116 PRO A N 1
ATOM 856 C CA . PRO A 1 116 ? 14.759 -2.249 -3.990 1.00 84.50 116 PRO A CA 1
ATOM 857 C C . PRO A 1 116 ? 14.506 -3.485 -4.869 1.00 84.50 116 PRO A C 1
ATOM 859 O O . PRO A 1 116 ? 15.440 -4.169 -5.293 1.00 84.50 116 PRO A O 1
ATOM 862 N N . LEU A 1 117 ? 13.238 -3.731 -5.205 1.00 83.81 117 LEU A N 1
ATOM 863 C CA . LEU A 1 117 ? 12.783 -4.968 -5.842 1.00 83.81 117 LEU A CA 1
ATOM 864 C C . LEU A 1 117 ? 12.461 -4.774 -7.331 1.00 83.81 117 LEU A C 1
ATOM 866 O O . LEU A 1 117 ? 11.623 -3.947 -7.690 1.00 83.81 117 LEU A O 1
ATOM 870 N N . GLU A 1 118 ? 13.076 -5.573 -8.205 1.00 84.00 118 GLU A N 1
ATOM 871 C CA . GLU A 1 118 ? 12.741 -5.604 -9.635 1.00 84.00 118 GLU A CA 1
ATOM 872 C C . GLU A 1 118 ? 11.459 -6.411 -9.894 1.00 84.00 118 GLU A C 1
ATOM 874 O O . GLU A 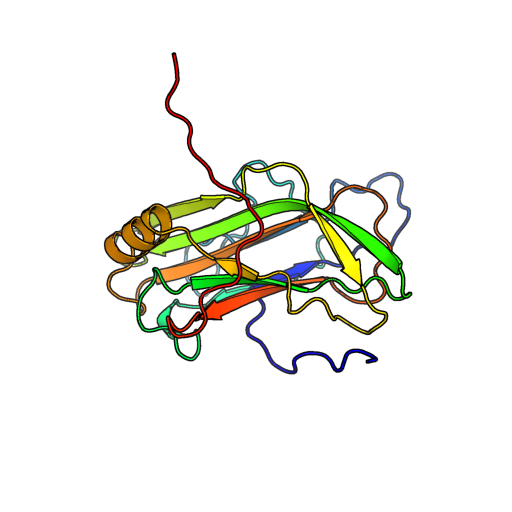1 118 ? 11.403 -7.626 -9.702 1.00 84.00 118 GLU A O 1
ATOM 879 N N . LEU A 1 119 ? 10.424 -5.726 -10.376 1.00 80.62 119 LEU A N 1
ATOM 880 C CA . LEU A 1 119 ? 9.139 -6.281 -10.784 1.00 80.62 119 LEU A CA 1
ATOM 881 C C . LEU A 1 119 ? 9.123 -6.412 -12.313 1.00 80.62 119 LEU A C 1
ATOM 883 O O . LEU A 1 119 ? 9.331 -5.423 -13.011 1.00 80.62 119 LEU A O 1
ATOM 887 N N . GLY A 1 120 ? 8.873 -7.607 -12.854 1.00 73.62 120 GLY A N 1
ATOM 888 C CA . GLY A 1 120 ? 8.837 -7.847 -14.306 1.00 73.62 120 GLY A CA 1
ATOM 889 C C . GLY A 1 120 ? 7.425 -7.974 -14.882 1.00 73.62 120 GLY A C 1
ATOM 890 O O . GLY A 1 120 ? 6.566 -8.614 -14.276 1.00 73.62 120 GLY A O 1
ATOM 891 N N . ASP A 1 121 ? 7.196 -7.423 -16.081 1.00 69.56 121 ASP A N 1
ATOM 892 C CA . ASP A 1 121 ? 5.969 -7.657 -16.860 1.00 69.56 121 ASP A CA 1
ATOM 893 C C . ASP A 1 121 ? 6.175 -8.791 -17.884 1.00 69.56 121 ASP A C 1
ATOM 895 O O . ASP A 1 121 ? 7.126 -8.812 -18.677 1.00 69.56 121 ASP A O 1
ATOM 899 N N . SER A 1 122 ? 5.233 -9.737 -17.905 1.00 62.28 122 SER A N 1
ATOM 900 C CA . SER A 1 122 ? 5.182 -10.820 -18.898 1.00 62.28 122 SER A CA 1
ATOM 901 C C . SER A 1 122 ? 4.601 -10.389 -20.258 1.00 62.28 122 SER A C 1
ATOM 903 O O . SER A 1 122 ? 4.617 -11.168 -21.216 1.00 62.28 122 SER A O 1
ATOM 905 N N . GLY A 1 123 ? 4.127 -9.143 -20.358 1.00 54.75 123 GLY A N 1
ATOM 906 C CA . GLY A 1 123 ? 3.593 -8.494 -21.548 1.00 54.75 123 GLY A CA 1
ATOM 907 C C . GLY A 1 123 ? 2.069 -8.430 -21.542 1.00 54.75 123 GLY A C 1
ATOM 908 O O . GLY A 1 123 ? 1.401 -9.271 -22.155 1.00 54.75 123 GLY A O 1
ATOM 909 N N . GLY A 1 124 ? 1.506 -7.405 -20.900 1.00 53.41 124 GLY A N 1
ATOM 910 C CA . GLY A 1 124 ? 0.061 -7.179 -20.871 1.00 53.41 124 GLY A CA 1
ATOM 911 C C . GLY A 1 124 ? -0.350 -5.741 -20.554 1.00 53.41 124 GLY A C 1
ATOM 912 O O . GLY A 1 124 ? 0.478 -4.853 -20.397 1.00 53.41 124 GLY A O 1
ATOM 913 N N . VAL A 1 125 ? -1.664 -5.519 -20.461 1.00 51.19 125 VAL A N 1
ATOM 914 C CA . VAL A 1 125 ? -2.227 -4.309 -19.844 1.00 51.19 125 VAL A CA 1
ATOM 915 C C . VAL A 1 125 ? -2.471 -4.639 -18.375 1.00 51.19 125 VAL A C 1
ATOM 917 O O . VAL A 1 125 ? -3.507 -5.215 -18.037 1.00 51.19 125 VAL A O 1
ATOM 920 N N . GLY A 1 126 ? -1.473 -4.342 -17.540 1.00 53.41 126 GLY A N 1
ATOM 921 C CA . GLY A 1 126 ? -1.431 -4.669 -16.115 1.00 53.41 126 GLY A CA 1
ATOM 922 C C . GLY A 1 126 ? -1.431 -6.172 -15.819 1.00 53.41 126 GLY A C 1
ATOM 923 O O . GLY A 1 126 ? -2.502 -6.773 -15.687 1.00 53.41 126 GLY A O 1
ATOM 924 N N . GLN A 1 127 ? -0.255 -6.787 -15.642 1.00 51.41 127 GLN A N 1
ATOM 925 C CA . GLN A 1 127 ? -0.187 -8.110 -15.009 1.00 51.41 127 GLN A CA 1
ATOM 926 C C . GLN A 1 127 ? 1.142 -8.419 -14.307 1.00 51.41 127 GLN A C 1
ATOM 928 O O . GLN A 1 127 ? 2.106 -8.879 -14.911 1.00 51.41 127 GLN A O 1
ATOM 933 N N . SER A 1 128 ? 1.110 -8.295 -12.981 1.00 51.56 128 SER A N 1
ATOM 934 C CA . SER A 1 128 ? 2.079 -8.890 -12.059 1.00 51.56 128 SER A CA 1
ATOM 935 C C . SER A 1 128 ? 1.373 -9.262 -10.747 1.00 51.56 128 SER A C 1
ATOM 937 O O . SER A 1 128 ? 1.727 -8.791 -9.668 1.00 51.56 128 SER A O 1
ATOM 939 N N . GLY A 1 129 ? 0.312 -10.075 -10.845 1.00 49.31 129 GLY A N 1
ATOM 940 C CA . GLY A 1 129 ? -0.521 -10.469 -9.695 1.00 49.31 129 GLY A CA 1
ATOM 941 C C . GLY A 1 129 ? 0.214 -11.281 -8.619 1.00 49.31 129 GLY A C 1
ATOM 942 O O . GLY A 1 129 ? -0.346 -11.507 -7.550 1.00 49.31 129 GLY A O 1
ATOM 943 N N . ASP A 1 130 ? 1.455 -11.678 -8.904 1.00 58.84 130 ASP A N 1
ATOM 944 C CA . ASP A 1 130 ? 2.356 -12.416 -8.020 1.00 58.84 130 ASP A CA 1
ATOM 945 C C . ASP A 1 130 ? 3.122 -11.494 -7.043 1.00 58.84 130 ASP A C 1
ATOM 947 O O . ASP A 1 130 ? 3.692 -11.975 -6.066 1.00 58.84 130 ASP A O 1
ATOM 951 N N . ASN A 1 131 ? 3.102 -10.167 -7.252 1.00 75.75 131 ASN A N 1
ATOM 952 C CA . ASN A 1 131 ? 3.771 -9.173 -6.396 1.00 75.75 131 ASN A CA 1
ATOM 953 C C . ASN A 1 131 ? 2.943 -8.865 -5.135 1.00 75.75 131 ASN A C 1
ATOM 955 O O . ASN A 1 131 ? 2.442 -7.752 -4.933 1.00 75.75 131 ASN A O 1
ATOM 959 N N . LEU A 1 132 ? 2.755 -9.905 -4.324 1.00 79.19 132 LEU A N 1
ATOM 960 C CA . LEU A 1 132 ? 1.994 -9.931 -3.082 1.00 79.19 132 LEU A CA 1
ATOM 961 C C . LEU A 1 132 ? 2.913 -9.657 -1.884 1.00 79.19 132 LEU A C 1
ATOM 963 O O . LEU A 1 132 ? 3.789 -10.460 -1.573 1.00 79.19 132 LEU A O 1
ATOM 967 N N . PHE A 1 133 ? 2.651 -8.574 -1.155 1.00 85.00 133 PHE A N 1
ATOM 968 C CA . PHE A 1 133 ? 3.360 -8.228 0.076 1.00 85.00 133 PHE A CA 1
ATOM 969 C C . PHE A 1 133 ? 2.420 -8.445 1.263 1.00 85.00 133 PHE A C 1
ATOM 971 O O . PHE A 1 133 ? 1.428 -7.728 1.436 1.00 85.00 133 PHE A O 1
ATOM 978 N N . VAL A 1 134 ? 2.710 -9.472 2.060 1.00 87.31 134 VAL A N 1
ATOM 979 C CA . VAL A 1 134 ? 1.948 -9.835 3.263 1.00 87.31 134 VAL A CA 1
ATOM 980 C C . VAL A 1 134 ? 2.604 -9.243 4.507 1.00 87.31 134 VAL A C 1
ATOM 982 O O . VAL A 1 134 ? 3.814 -9.040 4.530 1.00 87.31 134 VAL A O 1
ATOM 985 N N . LEU A 1 135 ? 1.814 -8.995 5.552 1.00 86.31 135 LEU A N 1
ATOM 986 C CA . LEU A 1 135 ? 2.368 -8.697 6.873 1.00 86.31 135 LEU A CA 1
ATOM 987 C C . LEU A 1 135 ? 3.044 -9.956 7.440 1.00 86.31 135 LEU A C 1
ATOM 989 O O . LEU A 1 135 ? 2.457 -11.039 7.382 1.00 86.31 135 LEU A O 1
ATOM 993 N N . ASP A 1 136 ? 4.240 -9.816 8.015 1.00 86.50 136 ASP A N 1
ATOM 994 C CA . ASP A 1 136 ? 4.868 -10.895 8.793 1.00 86.50 136 ASP A CA 1
ATOM 995 C C . ASP A 1 136 ? 4.080 -11.199 10.087 1.00 86.50 136 ASP A C 1
ATOM 997 O O . ASP A 1 136 ? 3.184 -10.448 10.474 1.00 86.50 136 ASP A O 1
ATOM 1001 N N . ASP A 1 137 ? 4.403 -12.289 10.793 1.00 85.44 137 ASP A N 1
ATOM 1002 C CA . ASP A 1 137 ? 3.681 -12.704 12.011 1.00 85.44 137 ASP A CA 1
ATOM 1003 C C . ASP A 1 137 ? 3.629 -11.616 13.110 1.00 85.44 137 ASP A C 1
ATOM 1005 O O . ASP A 1 137 ? 2.634 -11.500 13.838 1.00 85.44 137 ASP A O 1
ATOM 1009 N N . ILE A 1 138 ? 4.679 -10.796 13.239 1.00 87.62 138 ILE A N 1
ATOM 1010 C CA . ILE A 1 138 ? 4.768 -9.703 14.217 1.00 87.62 138 ILE A CA 1
ATOM 1011 C C . ILE A 1 138 ? 3.887 -8.541 13.754 1.00 87.62 138 ILE A C 1
ATOM 1013 O O . ILE A 1 138 ? 3.038 -8.065 14.516 1.00 87.62 138 ILE A O 1
ATOM 1017 N N . GLN A 1 139 ? 4.036 -8.115 12.499 1.00 90.19 139 GLN A N 1
ATOM 1018 C CA . GLN A 1 139 ? 3.228 -7.061 11.889 1.00 90.19 139 GLN A CA 1
ATOM 1019 C C . GLN A 1 139 ? 1.736 -7.422 11.872 1.00 90.19 139 GLN A C 1
ATOM 1021 O O . GLN A 1 139 ? 0.896 -6.586 12.203 1.00 90.19 139 GLN A O 1
ATOM 1026 N N . ALA A 1 140 ? 1.388 -8.675 11.577 1.00 90.19 140 ALA A N 1
ATOM 1027 C CA . ALA A 1 140 ? 0.026 -9.195 11.599 1.00 90.19 140 ALA A CA 1
ATOM 1028 C C . ALA A 1 140 ? -0.561 -9.192 13.022 1.00 90.19 140 ALA A C 1
ATOM 1030 O O . ALA A 1 140 ? -1.708 -8.778 13.228 1.00 90.19 140 ALA A O 1
ATOM 1031 N N . GLY A 1 141 ? 0.233 -9.579 14.028 1.00 90.19 141 GLY A N 1
ATOM 1032 C CA . GLY A 1 141 ? -0.127 -9.460 15.444 1.00 90.19 141 GLY A CA 1
ATOM 1033 C C . GLY A 1 141 ? -0.362 -8.008 15.882 1.00 90.19 141 GLY A C 1
ATOM 1034 O O . GLY A 1 141 ? -1.349 -7.708 16.566 1.00 90.19 141 GLY A O 1
ATOM 1035 N N . MET A 1 142 ? 0.494 -7.084 15.434 1.00 92.94 142 MET A N 1
ATOM 1036 C CA . MET A 1 142 ? 0.340 -5.644 15.660 1.00 92.94 142 MET A CA 1
ATOM 1037 C C . MET A 1 142 ? -0.909 -5.087 14.967 1.00 92.94 142 MET A C 1
ATOM 1039 O O . MET A 1 142 ? -1.699 -4.406 15.617 1.00 92.94 142 MET A O 1
ATOM 1043 N N . ALA A 1 143 ? -1.144 -5.427 13.698 1.00 92.94 143 ALA A N 1
ATOM 1044 C CA . ALA A 1 143 ? -2.312 -5.010 12.924 1.00 92.94 143 ALA A CA 1
ATOM 1045 C C . ALA A 1 143 ? -3.623 -5.481 13.567 1.00 92.94 143 ALA A C 1
ATOM 1047 O O . ALA A 1 143 ? -4.554 -4.688 13.709 1.00 92.94 143 ALA A O 1
ATOM 1048 N N . ASN A 1 144 ? -3.685 -6.735 14.026 1.00 94.69 144 ASN A N 1
ATOM 1049 C CA . ASN A 1 144 ? -4.833 -7.285 14.753 1.00 94.69 144 ASN A CA 1
ATOM 1050 C C . ASN A 1 144 ? -5.088 -6.580 16.091 1.00 94.69 144 ASN A C 1
ATOM 1052 O O . ASN A 1 144 ? -6.233 -6.278 16.425 1.00 94.69 144 ASN A O 1
ATOM 1056 N N . THR A 1 145 ? -4.026 -6.285 16.843 1.00 95.12 145 THR A N 1
ATOM 1057 C CA . THR A 1 145 ? -4.124 -5.555 18.117 1.00 95.12 145 THR A CA 1
ATOM 1058 C C . THR A 1 145 ? -4.550 -4.101 17.898 1.00 95.12 145 THR A C 1
ATOM 1060 O O . THR A 1 145 ? -5.324 -3.543 18.678 1.00 95.12 145 THR A O 1
ATOM 1063 N N . PHE A 1 146 ? -4.065 -3.483 16.820 1.00 95.25 146 PHE A N 1
ATOM 1064 C CA . PHE A 1 146 ? -4.355 -2.103 16.467 1.00 95.25 146 PHE A CA 1
ATOM 1065 C C . PHE A 1 146 ? -5.773 -1.941 15.911 1.00 95.25 146 PHE A C 1
ATOM 1067 O O . PHE A 1 146 ? -6.523 -1.112 16.418 1.00 95.25 146 PHE A O 1
ATOM 1074 N N . CYS A 1 147 ? -6.187 -2.761 14.943 1.00 95.19 147 CYS A N 1
ATOM 1075 C CA . CYS A 1 147 ? -7.519 -2.743 14.335 1.00 95.19 147 CYS A CA 1
ATOM 1076 C C . CYS A 1 147 ? -8.331 -4.023 14.642 1.00 95.19 147 CYS A C 1
ATOM 1078 O O . CYS A 1 147 ? -8.643 -4.789 13.727 1.00 95.19 147 CYS A O 1
ATOM 1080 N N . PRO A 1 148 ? -8.763 -4.240 15.904 1.00 93.62 148 PRO A N 1
ATOM 1081 C CA . PRO A 1 148 ? -9.557 -5.412 16.289 1.00 93.62 148 PRO A CA 1
ATOM 1082 C C . PRO A 1 148 ? -11.000 -5.366 15.756 1.00 93.62 148 PRO A C 1
ATOM 1084 O O . PRO A 1 148 ? -11.708 -6.369 15.788 1.00 93.62 148 PRO A O 1
ATOM 1087 N N . VAL A 1 149 ? -11.459 -4.203 15.279 1.00 95.00 149 VAL A N 1
ATOM 1088 C CA . VAL A 1 149 ? -12.786 -3.996 14.686 1.00 95.00 149 VAL A CA 1
ATOM 1089 C C . VAL A 1 149 ? -12.609 -3.364 13.306 1.00 95.00 149 VAL A C 1
ATOM 1091 O O . VAL A 1 149 ? -12.273 -2.188 13.177 1.00 95.00 149 VAL A O 1
ATOM 1094 N N . LEU A 1 150 ? -12.842 -4.151 12.253 1.00 94.12 150 LEU A N 1
ATOM 1095 C CA . LEU A 1 150 ? -12.540 -3.753 10.872 1.00 94.12 150 LEU A CA 1
ATOM 1096 C C . LEU A 1 150 ? -13.392 -2.579 10.350 1.00 94.12 150 LEU A C 1
ATOM 1098 O O . LEU A 1 150 ? -12.966 -1.870 9.442 1.00 94.12 150 LEU A O 1
ATOM 1102 N N . SER A 1 151 ? -14.578 -2.348 10.921 1.00 94.62 151 SER A N 1
ATOM 1103 C CA . SER A 1 151 ? -15.496 -1.273 10.508 1.00 94.62 151 SER A CA 1
ATOM 1104 C C . SER A 1 151 ? -15.125 0.125 11.018 1.00 94.62 151 SER A C 1
ATOM 1106 O O . SER A 1 151 ? -15.752 1.098 10.609 1.00 94.62 151 SER A O 1
ATOM 1108 N N . VAL A 1 152 ? -14.112 0.241 11.885 1.00 92.81 152 VAL A N 1
ATOM 1109 C CA . VAL A 1 152 ? -13.541 1.527 12.345 1.00 92.81 152 VAL A CA 1
ATOM 1110 C C . VAL A 1 152 ? -12.080 1.709 11.918 1.00 92.81 152 VAL A C 1
ATOM 1112 O O . VAL A 1 152 ? -11.431 2.678 12.305 1.00 92.81 152 VAL A O 1
ATOM 1115 N N . CYS A 1 153 ? -11.558 0.783 11.112 1.00 93.38 153 CYS A N 1
ATOM 1116 C CA . CYS A 1 153 ? -10.202 0.826 10.583 1.00 93.38 153 CYS A CA 1
ATOM 1117 C C . CYS A 1 153 ? -10.245 1.291 9.126 1.00 93.38 153 CYS A C 1
ATOM 1119 O O . CYS A 1 153 ? -10.826 0.609 8.288 1.00 93.38 153 CYS A O 1
ATOM 1121 N N . VAL A 1 154 ? -9.653 2.441 8.817 1.00 91.94 154 VAL A N 1
ATOM 1122 C CA . VAL A 1 154 ? -9.456 2.931 7.448 1.00 91.94 154 VAL A CA 1
ATOM 1123 C C . VAL A 1 154 ? -8.110 2.437 6.940 1.00 91.94 154 VAL A C 1
ATOM 1125 O O . VAL A 1 154 ? -7.108 2.512 7.655 1.00 91.94 154 VAL A O 1
ATOM 1128 N N . ILE A 1 155 ? -8.097 1.954 5.701 1.00 90.50 155 ILE A N 1
ATOM 1129 C CA . ILE A 1 155 ? -6.892 1.511 5.008 1.00 90.50 155 ILE A CA 1
ATOM 1130 C C . ILE A 1 155 ? -6.363 2.640 4.126 1.00 90.50 155 ILE A C 1
ATOM 1132 O O . ILE A 1 155 ? -7.102 3.233 3.338 1.00 90.50 155 ILE A O 1
ATOM 1136 N N . GLY A 1 156 ? -5.067 2.891 4.255 1.00 88.50 156 GLY A N 1
ATOM 1137 C CA . GLY A 1 156 ? -4.254 3.674 3.335 1.00 88.50 156 GLY A CA 1
ATOM 1138 C C . GLY A 1 156 ? -2.963 2.924 3.002 1.00 88.50 156 GLY A C 1
ATOM 1139 O O . GLY A 1 156 ? -2.702 1.855 3.552 1.00 88.50 156 GLY A O 1
ATOM 1140 N N . GLY A 1 157 ? -2.149 3.479 2.120 1.00 87.81 157 GLY A N 1
ATOM 1141 C CA . GLY A 1 157 ? -0.899 2.886 1.664 1.00 87.81 157 GLY A CA 1
ATOM 1142 C C . GLY A 1 157 ? -0.322 3.656 0.486 1.00 87.81 157 GLY A C 1
ATOM 1143 O O . GLY A 1 157 ? -0.917 4.628 0.018 1.00 87.81 157 GLY A O 1
ATOM 1144 N N . GLY A 1 158 ? 0.833 3.234 -0.001 1.00 86.00 158 GLY A N 1
ATOM 1145 C CA . GLY A 1 158 ? 1.460 3.846 -1.163 1.00 86.00 158 GLY A CA 1
ATOM 1146 C C . GLY A 1 158 ? 2.728 3.136 -1.594 1.00 86.00 158 GLY A C 1
ATOM 1147 O O . GLY A 1 158 ? 3.272 2.341 -0.836 1.00 86.00 158 GLY A O 1
ATOM 1148 N N . MET A 1 159 ? 3.164 3.424 -2.814 1.00 85.50 159 MET A N 1
ATOM 1149 C CA . MET A 1 159 ? 4.312 2.803 -3.476 1.00 85.50 159 MET A CA 1
ATOM 1150 C C . MET A 1 159 ? 5.127 3.861 -4.220 1.00 85.50 159 MET A C 1
ATOM 1152 O O . MET A 1 159 ? 4.574 4.906 -4.578 1.00 85.50 159 MET A O 1
ATOM 1156 N N . GLN A 1 160 ? 6.408 3.579 -4.455 1.00 82.88 160 GLN A N 1
ATOM 1157 C CA . GLN A 1 160 ? 7.297 4.400 -5.272 1.00 82.88 160 GLN A CA 1
ATOM 1158 C C . GLN A 1 160 ? 8.258 3.543 -6.099 1.00 82.88 160 GLN A C 1
ATOM 1160 O O . GLN A 1 160 ? 8.828 2.576 -5.588 1.00 82.88 160 GLN A O 1
ATOM 1165 N N . PHE A 1 161 ? 8.455 3.925 -7.361 1.00 81.50 161 PHE A N 1
ATOM 1166 C CA . PHE A 1 161 ? 9.405 3.288 -8.274 1.00 81.50 161 PHE A CA 1
ATOM 1167 C C . PHE A 1 161 ? 10.624 4.173 -8.573 1.00 81.50 161 PHE A C 1
ATOM 1169 O O . PHE A 1 161 ? 10.596 5.400 -8.421 1.00 81.50 161 PHE A O 1
ATOM 1176 N N . ALA A 1 162 ? 11.711 3.531 -9.001 1.00 78.44 162 ALA A N 1
ATOM 1177 C CA . ALA A 1 162 ? 12.935 4.190 -9.435 1.00 78.44 162 ALA A CA 1
ATOM 1178 C C . ALA A 1 162 ? 12.752 4.919 -10.788 1.00 78.44 162 ALA A C 1
ATOM 1180 O O . ALA A 1 162 ? 11.898 4.534 -11.587 1.00 78.44 162 ALA A O 1
ATOM 1181 N N . PRO A 1 163 ? 13.571 5.943 -11.099 1.00 71.50 163 PRO A N 1
ATOM 1182 C CA . PRO A 1 163 ? 13.442 6.697 -12.347 1.00 71.50 163 PRO A CA 1
ATOM 1183 C C . PRO A 1 163 ? 13.702 5.855 -13.607 1.00 71.50 163 PRO A C 1
ATOM 1185 O O . PRO A 1 163 ? 14.689 5.124 -13.666 1.00 71.50 163 PRO A O 1
ATOM 1188 N N . GLY A 1 164 ? 12.904 6.067 -14.661 1.00 61.25 164 GLY A N 1
ATOM 1189 C CA . GLY A 1 164 ? 13.141 5.492 -15.998 1.00 61.25 164 GLY A CA 1
ATOM 1190 C C . GLY A 1 164 ? 12.208 4.346 -16.412 1.00 61.25 164 GLY A C 1
ATOM 1191 O O . GLY A 1 164 ? 12.501 3.668 -17.396 1.00 61.25 164 GLY A O 1
ATOM 1192 N N . SER A 1 165 ? 11.112 4.166 -15.678 1.00 61.84 165 SER A N 1
ATOM 1193 C CA . SER A 1 165 ? 9.919 3.378 -16.011 1.00 61.84 165 SER A CA 1
ATOM 1194 C C . SER A 1 165 ? 9.368 3.593 -17.430 1.00 61.84 165 SER A C 1
ATOM 1196 O O . SER A 1 165 ? 9.587 4.642 -18.048 1.00 61.84 165 SER A O 1
ATOM 1198 N N . THR A 1 166 ? 8.620 2.615 -17.967 1.00 57.22 166 THR A N 1
ATOM 1199 C CA . THR A 1 166 ? 7.970 2.739 -19.285 1.00 57.22 166 THR A CA 1
ATOM 1200 C C . THR A 1 166 ? 6.526 2.233 -19.303 1.00 57.22 166 THR A C 1
ATOM 1202 O O . THR A 1 166 ? 6.176 1.224 -19.916 1.00 57.22 166 THR A O 1
ATOM 1205 N N . ASN A 1 167 ? 5.649 3.033 -18.706 1.00 63.28 167 ASN A N 1
ATOM 1206 C CA . ASN A 1 167 ? 4.250 2.682 -18.473 1.00 63.28 167 ASN A CA 1
ATOM 1207 C C . ASN A 1 167 ? 3.429 2.658 -19.776 1.00 63.28 167 ASN A C 1
ATOM 1209 O O . ASN A 1 167 ? 3.391 3.630 -20.537 1.00 63.28 167 ASN A O 1
ATOM 1213 N N . ALA A 1 168 ? 2.683 1.578 -20.014 1.00 65.25 168 ALA A N 1
ATOM 1214 C CA . ALA A 1 168 ? 1.646 1.536 -21.052 1.00 65.25 168 ALA A CA 1
ATOM 1215 C C . ALA A 1 168 ? 0.255 1.926 -20.536 1.00 65.25 168 ALA A C 1
ATOM 1217 O O . ALA A 1 168 ? -0.566 2.424 -21.307 1.00 65.25 168 ALA A O 1
ATOM 1218 N N . THR A 1 169 ? -0.021 1.681 -19.253 1.00 72.44 169 THR A N 1
ATOM 1219 C CA . THR A 1 169 ? -1.243 2.075 -18.530 1.00 72.44 169 THR A CA 1
ATOM 1220 C C . THR A 1 169 ? -0.914 2.239 -17.043 1.00 72.44 169 THR A C 1
ATOM 1222 O O . THR A 1 169 ? 0.121 1.725 -16.646 1.00 72.44 169 THR A O 1
ATOM 1225 N N . PRO A 1 170 ? -1.759 2.893 -16.221 1.00 76.62 170 PRO A N 1
ATOM 1226 C CA . PRO A 1 170 ? -1.454 3.112 -14.811 1.00 76.62 170 PRO A CA 1
ATOM 1227 C C . PRO A 1 170 ? -1.097 1.856 -14.000 1.00 76.62 170 PRO A C 1
ATOM 1229 O O . PRO A 1 170 ? -1.873 0.896 -13.947 1.00 76.62 170 PRO A O 1
ATOM 1232 N N . GLU A 1 171 ? 0.005 1.937 -13.264 1.00 79.62 171 GLU A N 1
ATOM 1233 C CA . GLU A 1 171 ? 0.407 1.055 -12.171 1.00 79.62 171 GLU A CA 1
ATOM 1234 C C . GLU A 1 171 ? -0.622 1.157 -11.036 1.00 79.62 171 GLU A C 1
ATOM 1236 O O . GLU A 1 171 ? -1.179 2.228 -10.763 1.00 79.62 171 GLU A O 1
ATOM 1241 N N . THR A 1 172 ? -0.895 0.054 -10.331 1.00 82.00 172 THR A N 1
ATOM 1242 C CA . THR A 1 172 ? -1.955 0.035 -9.307 1.00 82.00 172 THR A CA 1
ATOM 1243 C C . THR A 1 172 ? -1.533 -0.645 -8.013 1.00 82.00 172 THR A C 1
ATOM 1245 O O . THR A 1 172 ? -1.179 -1.825 -8.035 1.00 82.00 172 THR A O 1
ATOM 1248 N N . LEU A 1 173 ? -1.726 0.042 -6.884 1.00 85.50 173 LEU A N 1
ATOM 1249 C CA . LEU A 1 173 ? -1.703 -0.567 -5.555 1.00 85.50 173 LEU A CA 1
ATOM 1250 C C . LEU A 1 173 ? -3.124 -0.950 -5.134 1.00 85.50 173 LEU A C 1
ATOM 1252 O O . LEU A 1 173 ? -4.018 -0.098 -5.078 1.00 85.50 173 LEU A O 1
ATOM 1256 N N . TYR A 1 174 ? -3.344 -2.212 -4.778 1.00 85.38 174 TYR A N 1
ATOM 1257 C CA . TYR A 1 174 ? -4.587 -2.660 -4.151 1.00 85.38 174 TYR A CA 1
ATOM 1258 C C . TYR A 1 174 ? -4.322 -3.444 -2.868 1.00 85.38 174 TYR A C 1
ATOM 1260 O O . TYR A 1 174 ? -3.198 -3.853 -2.592 1.00 85.38 174 TYR A O 1
ATOM 1268 N N . VAL A 1 175 ? -5.372 -3.625 -2.065 1.00 86.81 175 VAL A N 1
ATOM 1269 C CA . VAL A 1 175 ? -5.301 -4.384 -0.813 1.00 86.81 175 VAL A CA 1
ATOM 1270 C C . VAL A 1 175 ? -6.295 -5.534 -0.852 1.00 86.81 175 VAL A C 1
ATOM 1272 O O . VAL A 1 175 ? -7.473 -5.352 -1.172 1.00 86.81 175 VAL A O 1
ATOM 1275 N N . GLY A 1 176 ? -5.794 -6.726 -0.545 1.00 87.56 176 GLY A N 1
ATOM 1276 C CA . GLY A 1 176 ? -6.547 -7.970 -0.488 1.00 87.56 176 GLY A CA 1
ATOM 1277 C C . GLY A 1 176 ? -6.605 -8.562 0.918 1.00 87.56 176 GLY A C 1
ATOM 1278 O O . GLY A 1 176 ? -6.046 -8.027 1.875 1.00 87.56 176 GLY A O 1
ATOM 1279 N N . ALA A 1 177 ? -7.293 -9.697 1.016 1.00 86.88 177 ALA A N 1
ATOM 1280 C CA . ALA A 1 177 ? -7.308 -10.543 2.199 1.00 86.88 177 ALA A CA 1
ATOM 1281 C C . ALA A 1 177 ? -6.654 -11.886 1.869 1.00 86.88 177 ALA A C 1
ATOM 1283 O O . ALA A 1 177 ? -7.172 -12.633 1.035 1.00 86.88 177 ALA A O 1
ATOM 1284 N N . VAL A 1 178 ? -5.557 -12.215 2.545 1.00 84.88 178 VAL A N 1
ATOM 1285 C CA . VAL A 1 178 ? -4.925 -13.532 2.442 1.00 84.88 178 VAL A CA 1
ATOM 1286 C C . VAL A 1 178 ? -5.648 -14.495 3.375 1.00 84.88 178 VAL A C 1
ATOM 1288 O O . VAL A 1 178 ? -5.867 -14.231 4.563 1.00 84.88 178 VAL A O 1
ATOM 1291 N N . ARG A 1 179 ? -6.064 -15.638 2.829 1.00 64.62 179 ARG A N 1
ATOM 1292 C CA . ARG A 1 179 ? -6.593 -16.748 3.625 1.00 64.62 179 ARG A CA 1
ATOM 1293 C C . ARG A 1 179 ? -5.428 -17.658 3.981 1.00 64.62 179 ARG A C 1
ATOM 1295 O O . ARG A 1 179 ? -4.656 -18.026 3.106 1.00 64.62 179 ARG A O 1
ATOM 1302 N N . SER A 1 180 ? -5.338 -18.054 5.246 1.00 53.81 180 SER A N 1
ATOM 1303 C CA . SER A 1 180 ? -4.255 -18.865 5.822 1.00 53.81 180 SER A CA 1
ATOM 1304 C C . SER A 1 180 ? -4.280 -20.343 5.383 1.00 53.81 180 SER A C 1
ATOM 1306 O O . SER A 1 180 ? -4.158 -21.242 6.212 1.00 53.81 180 SER A O 1
ATOM 1308 N N . ALA A 1 181 ? -4.518 -20.595 4.094 1.00 40.81 181 ALA A N 1
ATOM 1309 C CA . ALA A 1 181 ? -4.581 -21.913 3.465 1.00 40.81 181 ALA A CA 1
ATOM 1310 C C . ALA A 1 181 ? -3.537 -22.102 2.345 1.00 40.81 181 ALA A C 1
ATOM 1312 O O . ALA A 1 181 ? -3.420 -23.210 1.833 1.00 40.81 181 ALA A O 1
ATOM 1313 N N . GLU A 1 182 ? -2.775 -21.061 1.986 1.00 36.59 182 GLU A N 1
ATOM 1314 C CA . GLU A 1 182 ? -1.707 -21.121 0.976 1.00 36.59 182 GLU A CA 1
ATOM 1315 C C . GLU A 1 182 ? -0.371 -20.651 1.571 1.00 36.59 182 GLU A C 1
ATOM 1317 O O . GLU A 1 182 ? 0.004 -19.487 1.489 1.00 36.59 182 GLU A O 1
ATOM 1322 N N . VAL A 1 183 ? 0.324 -21.597 2.206 1.00 35.75 183 VAL A N 1
ATOM 1323 C CA . VAL A 1 183 ? 1.736 -21.552 2.623 1.00 35.75 183 VAL A CA 1
ATOM 1324 C C . VAL A 1 183 ? 2.238 -23.009 2.568 1.00 35.75 183 VAL A C 1
ATOM 1326 O O . VAL A 1 183 ? 1.482 -23.874 3.024 1.00 35.75 183 VAL A O 1
ATOM 1329 N N . PRO A 1 184 ? 3.468 -23.343 2.113 1.00 46.41 184 PRO A N 1
ATOM 1330 C CA . PRO A 1 184 ? 4.511 -22.522 1.472 1.00 46.41 184 PRO A CA 1
ATOM 1331 C C . PRO A 1 184 ? 5.011 -23.073 0.111 1.00 46.41 184 PRO A C 1
ATOM 1333 O O . PRO A 1 184 ? 4.847 -24.252 -0.184 1.00 46.41 184 PRO A O 1
ATOM 1336 N N . GLU A 1 185 ? 5.830 -22.290 -0.599 1.00 32.44 185 GLU A N 1
ATOM 1337 C CA . GLU A 1 185 ? 7.215 -22.725 -0.868 1.00 32.44 185 GLU A CA 1
ATOM 1338 C C . GLU A 1 185 ? 8.187 -21.578 -0.516 1.00 32.44 185 GLU A C 1
ATOM 1340 O O . GLU A 1 185 ? 7.891 -20.424 -0.825 1.00 32.44 185 GLU A O 1
ATOM 1345 N N . PRO A 1 186 ? 9.313 -21.843 0.178 1.00 42.00 186 PRO A N 1
ATOM 1346 C CA . PRO A 1 186 ? 10.226 -20.793 0.616 1.00 42.00 186 PRO A CA 1
ATOM 1347 C C . PRO A 1 186 ? 11.377 -20.571 -0.373 1.00 42.00 186 PRO A C 1
ATOM 1349 O O . PRO A 1 186 ? 12.185 -21.469 -0.606 1.00 42.00 186 PRO A O 1
ATOM 1352 N N . PHE A 1 187 ? 11.550 -19.329 -0.827 1.00 34.38 187 PHE A N 1
ATOM 1353 C CA . PHE A 1 187 ? 12.862 -18.813 -1.222 1.00 34.38 187 PHE A CA 1
ATOM 1354 C C . PHE A 1 187 ? 13.088 -17.426 -0.603 1.00 34.38 187 PHE A C 1
ATOM 1356 O O . PHE A 1 187 ? 12.916 -16.396 -1.234 1.00 34.38 187 PHE A O 1
ATOM 1363 N N . SER A 1 188 ? 13.453 -17.462 0.680 1.00 35.84 188 SER A N 1
ATOM 1364 C CA . SER A 1 188 ? 14.214 -16.453 1.429 1.00 35.84 188 SER A CA 1
ATOM 1365 C C . SER A 1 188 ? 13.935 -14.960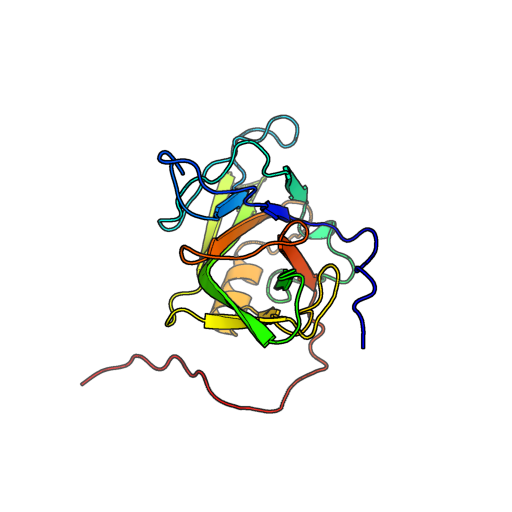 1.200 1.00 35.84 188 SER A C 1
ATOM 1367 O O . SER A 1 188 ? 14.556 -14.336 0.346 1.00 35.84 188 SER A O 1
ATOM 1369 N N . LEU A 1 189 ? 13.277 -14.343 2.183 1.00 37.97 189 LEU A N 1
ATOM 1370 C CA . LEU A 1 189 ? 13.899 -13.232 2.913 1.00 37.97 189 LEU A CA 1
ATOM 1371 C C . LEU A 1 189 ? 13.513 -13.357 4.393 1.00 37.97 189 LEU A C 1
ATOM 1373 O O . LEU A 1 189 ? 12.348 -13.554 4.729 1.00 37.97 189 LEU A O 1
ATOM 1377 N N . ALA A 1 190 ? 14.515 -13.397 5.273 1.00 36.78 190 ALA A N 1
ATOM 1378 C CA . ALA A 1 190 ? 14.343 -13.697 6.692 1.00 36.78 190 ALA A CA 1
ATOM 1379 C C . ALA A 1 190 ? 14.994 -12.597 7.531 1.00 36.78 190 ALA A C 1
ATOM 1381 O O . ALA A 1 190 ? 16.214 -12.576 7.706 1.00 36.78 190 ALA A O 1
ATOM 1382 N N . LEU A 1 191 ? 14.167 -11.701 8.067 1.00 38.44 191 LEU A N 1
ATOM 1383 C CA . LEU A 1 191 ? 14.606 -10.568 8.873 1.00 38.44 191 LEU A CA 1
ATOM 1384 C C . LEU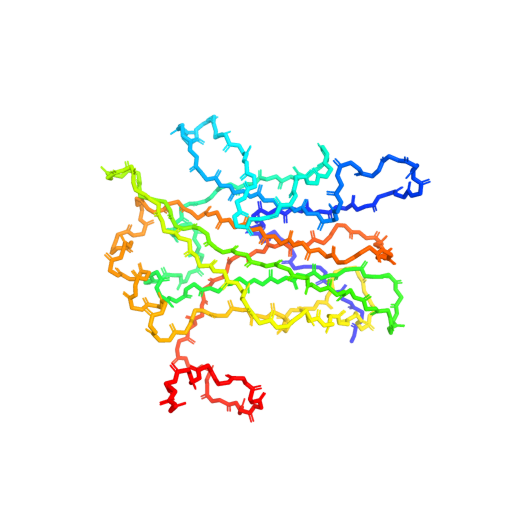 A 1 191 ? 14.971 -11.020 10.303 1.00 38.44 191 LEU A C 1
ATOM 1386 O O . LEU A 1 191 ? 14.166 -10.960 11.230 1.00 38.44 191 LEU A O 1
ATOM 1390 N N . LEU A 1 192 ? 16.204 -11.504 10.493 1.00 40.72 192 LEU A N 1
ATOM 1391 C CA . LEU A 1 192 ? 16.764 -11.849 11.809 1.00 40.72 192 LEU A CA 1
ATOM 1392 C C . LEU A 1 192 ? 17.917 -10.914 12.191 1.00 40.72 192 LEU A C 1
ATOM 1394 O O . LEU A 1 192 ? 19.093 -11.257 12.084 1.00 40.72 192 LEU A O 1
ATOM 1398 N N . GLY A 1 193 ? 17.562 -9.733 12.698 1.00 29.88 193 GLY A N 1
ATOM 1399 C CA . GLY A 1 193 ? 18.497 -8.783 13.300 1.00 29.88 193 GLY A CA 1
ATOM 1400 C C . GLY A 1 193 ? 18.624 -8.950 14.817 1.00 29.88 193 GLY A C 1
ATOM 1401 O O . GLY A 1 193 ? 17.998 -8.207 15.569 1.00 29.88 193 GLY A O 1
ATOM 1402 N N . VAL A 1 194 ? 19.469 -9.875 15.286 1.00 41.38 194 VAL A N 1
ATOM 1403 C CA . VAL A 1 194 ? 19.976 -9.865 16.675 1.00 41.38 194 VAL A CA 1
ATOM 1404 C C . VAL A 1 194 ? 21.493 -10.029 16.632 1.00 41.38 194 VAL A C 1
ATOM 1406 O O . VAL A 1 194 ? 21.995 -11.032 16.131 1.00 41.38 194 VAL A O 1
ATOM 1409 N N . GLY A 1 195 ? 22.217 -9.001 17.077 1.00 35.25 195 GLY A N 1
ATOM 1410 C CA . GLY A 1 195 ? 23.648 -8.851 16.803 1.00 35.25 195 GLY A CA 1
ATOM 1411 C C . GLY A 1 195 ? 24.604 -9.559 17.769 1.00 35.25 195 GLY A C 1
ATOM 1412 O O . GLY A 1 195 ? 24.197 -10.194 18.744 1.00 35.25 195 GLY A O 1
ATOM 1413 N N . LEU A 1 196 ? 25.894 -9.352 17.490 1.00 32.06 196 LEU A N 1
ATOM 1414 C CA . LEU A 1 196 ? 27.047 -9.518 18.379 1.00 32.06 196 LEU A CA 1
ATOM 1415 C C . LEU A 1 196 ? 27.962 -8.295 18.224 1.00 32.06 196 LEU A C 1
ATOM 1417 O O . LEU A 1 196 ? 28.093 -7.831 17.069 1.00 32.06 196 LEU A O 1
#

Sequence (196 aa):
MPGTGLGRVKTLVTIQDNGNGSRQDDLESGCVTYAGDLKSPSFACQAGLAGGDNQAINRLYLASDIAGLTQAGNLALVVNISEGRPGNTLTLTDLYLSLYRTDTNQRMIFTYDDDPLELGDSGGVGQSGDNLFVLDDIQAGMANTFCPVLSVCVIGGGMQFAPGSTNATPETLYVGAVRSAEVPEPFSLALLGVGL